Protein AF-A0A7M1QYC4-F1 (afdb_monomer_lite)

Secondary structure (DSSP, 8-state):
---TTSSS--SSTTTTTTTTT-PPTT---------EEEEE-TTSTTSEEEEE---TT--HHHHHHHHTGGG--TT--HHHHHHHHHHHHHHHHHHHHHHHH-EEE---S---EEEPTTGGGT--HHHHHHHHHHHHTT--EEEPP---STT-----EEETTEEEEEE------TTTHHHHHHHHHTTT-SEEEEE-TT-SS-HHHHHHHHHHHHHT-SS--EEEEE-TT--EEEEE--

Foldseek 3Di:
DDDLLAPDDDPDQDVVQDVPNDDDVPDPDDDDDWDWDWDQDPPQLVRIDTDTDDDVVRDNSVSCVPQQSVQDDPPDDPVSSVVSSVVVVVVVVVVLVVLLVFDFLDFDDFADEAEDVQLVVVDDPVVVVLCRLVRRSVWHKYAYHDDPPPPDQDQGIATVNFGEHEDEFQEADLPDGLVVVLVVRLVRHLEYEYEPLRYPHDQVSSSVVNSCSCVVDDSHQWYWYQYVVSTIGIHGDD

InterPro domains:
  IPR033806 CDI toxin, Bp1026b-like [cd13442] (108-235)
  IPR040559 tRNA nuclease CdiA, C-terminal [PF18451] (153-232)
  IPR057369 VG15 protein [PF25310] (2-42)

Radius of gyration: 26.08 Å; chains: 1; bounding box: 57×44×74 Å

Organism: NCBI:txid2733571

pLDDT: mean 81.85, std 14.57, range [34.38, 98.19]

Structure (mmCIF, N/CA/C/O backbone):
data_AF-A0A7M1QYC4-F1
#
_entry.id   AF-A0A7M1QYC4-F1
#
loop_
_atom_site.group_PDB
_atom_site.id
_atom_site.type_symbol
_atom_site.label_atom_id
_atom_site.label_alt_id
_atom_site.label_comp_id
_atom_site.label_asym_id
_atom_site.label_entity_id
_atom_site.label_seq_id
_atom_site.pdbx_PDB_ins_code
_atom_site.Cartn_x
_atom_site.Cartn_y
_atom_site.Cartn_z
_atom_site.occupancy
_atom_site.B_iso_or_equiv
_atom_site.auth_seq_id
_atom_site.auth_comp_id
_atom_site.auth_asym_id
_atom_site.auth_atom_id
_atom_site.pdbx_PDB_model_num
ATOM 1 N N . MET A 1 1 ? -15.062 17.173 31.210 1.00 37.81 1 MET A N 1
ATOM 2 C CA . MET A 1 1 ? -16.141 16.369 30.596 1.00 37.81 1 MET A CA 1
ATOM 3 C C . MET A 1 1 ? -15.633 15.846 29.281 1.00 37.81 1 MET A C 1
ATOM 5 O O . MET A 1 1 ? -15.696 16.637 28.360 1.00 37.81 1 MET A O 1
ATOM 9 N N . ILE A 1 2 ? -15.109 14.609 29.196 1.00 35.47 2 ILE A N 1
ATOM 10 C CA . ILE A 1 2 ? -14.910 13.931 27.899 1.00 35.47 2 ILE A CA 1
ATOM 11 C C . ILE A 1 2 ? -14.970 12.405 28.014 1.00 35.47 2 ILE A C 1
ATOM 13 O O . ILE A 1 2 ? -14.162 11.785 28.697 1.00 35.47 2 ILE A O 1
ATOM 17 N N . LEU A 1 3 ? -15.859 11.822 27.215 1.00 34.38 3 LEU A N 1
ATOM 18 C CA . LEU A 1 3 ? -15.479 10.815 26.227 1.00 34.38 3 LEU A CA 1
ATOM 19 C C . LEU A 1 3 ? -16.147 11.249 24.922 1.00 34.38 3 LEU A C 1
ATOM 21 O O . LEU A 1 3 ? -17.370 11.177 24.792 1.00 34.38 3 LEU A O 1
ATOM 25 N N . ALA A 1 4 ? -15.340 11.756 23.987 1.00 40.19 4 ALA A N 1
ATOM 26 C CA . ALA A 1 4 ? -15.744 12.305 22.692 1.00 40.19 4 ALA A CA 1
ATOM 27 C C . ALA A 1 4 ? -16.172 11.198 21.709 1.00 40.19 4 ALA A C 1
ATOM 29 O O . ALA A 1 4 ? -15.918 11.251 20.512 1.00 40.19 4 ALA A O 1
ATOM 30 N N . SER A 1 5 ? -16.840 10.176 22.232 1.00 41.69 5 SER A N 1
ATOM 31 C CA . SER A 1 5 ? -17.468 9.115 21.461 1.00 41.69 5 SER A CA 1
ATOM 32 C C . SER A 1 5 ? -18.927 8.877 21.875 1.00 41.69 5 SER A C 1
ATOM 34 O O . SER A 1 5 ? -19.645 8.201 21.152 1.00 41.69 5 SER A O 1
ATOM 36 N N . ARG A 1 6 ? -19.407 9.439 23.004 1.00 47.88 6 ARG A N 1
ATOM 37 C CA . ARG A 1 6 ? -20.741 9.142 23.583 1.00 47.88 6 ARG A CA 1
ATOM 38 C C . ARG A 1 6 ? -21.713 10.328 23.672 1.00 47.88 6 ARG A C 1
ATOM 40 O O . ARG A 1 6 ? -22.781 10.189 24.256 1.00 47.88 6 ARG A O 1
ATOM 47 N N . GLY A 1 7 ? -21.357 11.485 23.115 1.00 56.66 7 GLY A N 1
ATOM 48 C CA . GLY A 1 7 ? -22.137 12.723 23.278 1.00 56.66 7 GLY A CA 1
ATOM 49 C C . GLY A 1 7 ? -21.995 13.350 24.677 1.00 56.66 7 GLY A C 1
ATOM 50 O O . GLY A 1 7 ? -21.021 13.051 25.367 1.00 56.66 7 GLY A O 1
ATOM 51 N N . PRO A 1 8 ? -22.895 14.253 25.101 1.00 61.31 8 PRO A N 1
ATOM 52 C CA . PRO A 1 8 ? -22.838 14.891 26.421 1.00 61.31 8 PRO A CA 1
ATOM 53 C C . PRO A 1 8 ? -23.129 13.869 27.537 1.00 61.31 8 PRO A C 1
ATOM 55 O O . PRO A 1 8 ? -24.234 13.343 27.608 1.00 61.31 8 PRO A O 1
ATOM 58 N N . VAL A 1 9 ? -22.144 13.554 28.392 1.00 57.50 9 VAL A N 1
ATOM 59 C CA . VAL A 1 9 ? -22.235 12.437 29.374 1.00 57.50 9 VAL A CA 1
ATOM 60 C C . VAL A 1 9 ? -22.370 12.896 30.837 1.00 57.50 9 VAL A C 1
ATOM 62 O O . VAL A 1 9 ? -22.864 12.140 31.664 1.00 57.50 9 VAL A O 1
ATOM 65 N N . TYR A 1 10 ? -21.948 14.118 31.184 1.00 56.22 10 TYR A N 1
ATOM 66 C CA . TYR A 1 10 ? -21.859 14.577 32.580 1.00 56.22 10 TYR A CA 1
ATOM 67 C C . TYR A 1 10 ? -22.570 15.915 32.787 1.00 56.22 10 TYR A C 1
ATOM 69 O O . TYR A 1 10 ? -22.444 16.810 31.954 1.00 56.22 10 TYR A O 1
ATOM 77 N N . GLY A 1 11 ? -23.268 16.061 33.917 1.00 52.22 11 GLY A N 1
ATOM 78 C CA . GLY A 1 11 ? -23.961 17.299 34.293 1.00 52.22 11 GLY A CA 1
ATOM 79 C C . GLY A 1 11 ? -23.069 18.338 34.979 1.00 52.22 11 GLY A C 1
ATOM 80 O O . GLY A 1 11 ? -23.402 19.520 34.982 1.00 52.22 11 GLY A O 1
ATOM 81 N N . THR A 1 12 ? -21.924 17.927 35.542 1.00 56.44 12 THR A N 1
ATOM 82 C CA . THR A 1 12 ? -21.000 18.825 36.254 1.00 56.44 12 THR A CA 1
ATOM 83 C C . THR A 1 12 ? -19.529 18.574 35.905 1.00 56.44 12 THR A C 1
ATOM 85 O O . THR A 1 12 ? -19.143 17.529 35.372 1.00 56.44 12 THR A O 1
ATOM 88 N N . LYS A 1 13 ? -18.668 19.552 36.227 1.00 51.41 13 LYS A N 1
ATOM 89 C CA . LYS A 1 13 ? -17.208 19.426 36.088 1.00 51.41 13 LYS A CA 1
ATOM 90 C C . LYS A 1 13 ? -16.634 18.348 37.018 1.00 51.41 13 LYS A C 1
ATOM 92 O O . LYS A 1 13 ? -15.677 17.694 36.614 1.00 51.41 13 LYS A O 1
ATOM 97 N N . GLN A 1 14 ? -17.204 18.160 38.213 1.00 54.16 14 GLN A N 1
ATOM 98 C CA . GLN A 1 14 ? -16.788 17.115 39.154 1.00 54.16 14 GLN A CA 1
ATOM 99 C C . GLN A 1 14 ? -17.113 15.704 38.635 1.00 54.16 14 GLN A C 1
ATOM 101 O O . GLN A 1 14 ? -16.235 14.841 38.642 1.00 54.16 14 GLN A O 1
ATOM 106 N N . ASP A 1 15 ? -18.324 15.480 38.113 1.00 52.72 15 ASP A N 1
ATOM 107 C CA . ASP A 1 15 ? -18.742 14.156 37.606 1.00 52.72 15 ASP A CA 1
ATOM 108 C C . ASP A 1 15 ? -17.886 13.702 36.421 1.00 52.72 15 ASP A C 1
ATOM 110 O O . ASP A 1 15 ? -17.609 12.522 36.226 1.00 52.72 15 ASP A O 1
ATOM 114 N N . ALA A 1 16 ? -17.405 14.674 35.654 1.00 52.34 16 ALA A N 1
ATOM 115 C CA . ALA A 1 16 ? -16.580 14.468 34.485 1.00 52.34 16 ALA A CA 1
ATOM 116 C C . ALA A 1 16 ? -15.132 14.005 34.740 1.00 52.34 16 ALA A C 1
ATOM 118 O O . ALA A 1 16 ? -14.438 13.722 33.760 1.00 52.34 16 ALA A O 1
ATOM 119 N N . GLY A 1 17 ? -14.658 13.995 35.991 1.00 49.16 17 GLY A N 1
ATOM 120 C CA . GLY A 1 17 ? -13.262 13.694 36.340 1.00 49.16 17 GLY A CA 1
ATOM 121 C C . GLY A 1 17 ? -13.073 12.695 37.487 1.00 49.16 17 GLY A C 1
ATOM 122 O O . GLY A 1 17 ? -11.929 12.408 37.848 1.00 49.16 17 GLY A O 1
ATOM 123 N N . GLY A 1 18 ? -14.165 12.181 38.068 1.00 51.56 18 GLY A N 1
ATOM 124 C CA . GLY A 1 18 ? -14.136 11.310 39.247 1.00 51.56 18 GLY A CA 1
ATOM 125 C C . GLY A 1 18 ? -13.451 11.943 40.476 1.00 51.56 18 GLY A C 1
ATOM 126 O O . GLY A 1 18 ? -13.103 13.130 40.472 1.00 51.56 18 GLY A O 1
ATOM 127 N N . PRO A 1 19 ? -13.217 11.165 41.552 1.00 41.56 19 PRO A N 1
ATOM 128 C CA . PRO A 1 19 ? -12.484 11.634 42.726 1.00 41.56 19 PRO A CA 1
ATOM 129 C C . PRO A 1 19 ? -11.046 12.037 42.352 1.00 41.56 19 PRO A C 1
ATOM 131 O O . PRO A 1 19 ? -10.186 11.193 42.073 1.00 41.56 19 PRO A O 1
ATOM 134 N N . GLY A 1 20 ? -10.786 13.347 42.350 1.00 52.44 20 GLY A N 1
ATOM 135 C CA . GLY A 1 20 ? -9.470 13.929 42.078 1.00 52.44 20 GLY A CA 1
ATOM 136 C C . GLY A 1 20 ? -9.254 14.493 40.669 1.00 52.44 20 GLY A C 1
ATOM 137 O O . GLY A 1 20 ? -8.107 14.778 40.342 1.00 52.44 20 GLY A O 1
ATOM 138 N N . ASN A 1 21 ? -10.300 14.677 39.844 1.00 52.44 21 ASN A N 1
ATOM 139 C CA . ASN A 1 21 ? -10.185 15.266 38.492 1.00 52.44 21 ASN A CA 1
ATOM 140 C C . ASN A 1 21 ? -9.125 14.573 37.610 1.00 52.44 21 ASN A C 1
ATOM 142 O O . ASN A 1 21 ? -8.406 15.222 36.846 1.00 52.44 21 ASN A O 1
ATOM 146 N N . ARG A 1 22 ? -8.999 13.249 37.727 1.00 48.19 22 ARG A N 1
ATOM 147 C CA . ARG A 1 22 ? -7.988 12.481 36.997 1.00 48.19 22 ARG A CA 1
ATOM 148 C C . ARG A 1 22 ? -8.477 12.219 35.580 1.00 48.19 22 ARG A C 1
ATOM 150 O O . ARG A 1 22 ? -9.027 11.167 35.278 1.00 48.19 22 ARG A O 1
ATOM 157 N N . TYR A 1 23 ? -8.274 13.197 34.706 1.00 56.91 23 TYR A N 1
ATOM 158 C CA . TYR A 1 23 ? -8.212 12.927 33.274 1.00 56.91 23 TYR A CA 1
ATOM 159 C C . TYR A 1 23 ? -7.066 11.940 33.024 1.00 56.91 23 TYR A C 1
ATOM 161 O O . TYR A 1 23 ? -6.058 11.983 33.732 1.00 56.91 23 TYR A O 1
ATOM 169 N N . HIS A 1 24 ? -7.238 11.024 32.067 1.00 52.38 24 HIS A N 1
ATOM 170 C CA . HIS A 1 24 ? -6.190 10.078 31.681 1.00 52.38 24 HIS A CA 1
ATOM 171 C C . HIS A 1 24 ? -4.882 10.848 31.466 1.00 52.38 24 HIS A C 1
ATOM 173 O O . HIS A 1 24 ? -4.887 11.873 30.776 1.00 52.38 24 HIS A O 1
ATOM 179 N N . THR A 1 25 ? -3.794 10.385 32.082 1.00 40.16 25 THR A N 1
ATOM 180 C CA . THR A 1 25 ? -2.463 10.952 31.863 1.00 40.16 25 THR A CA 1
ATOM 181 C C . THR A 1 25 ? -2.197 10.947 30.356 1.00 40.16 25 THR A C 1
ATOM 183 O O . THR A 1 25 ? -2.397 9.919 29.712 1.00 40.16 25 THR A O 1
ATOM 186 N N . ASP A 1 26 ? -1.837 12.106 29.801 1.00 44.31 26 ASP A N 1
ATOM 187 C CA . ASP A 1 26 ? -1.573 12.330 28.371 1.00 44.31 26 ASP A CA 1
ATOM 188 C C . ASP A 1 26 ? -2.791 12.302 27.412 1.00 44.31 26 ASP A C 1
ATOM 190 O O . ASP A 1 26 ? -2.628 12.017 26.226 1.00 44.31 26 ASP A O 1
ATOM 194 N N . CYS A 1 27 ? -4.011 12.643 27.866 1.00 53.31 27 CYS A N 1
ATOM 195 C CA . CYS A 1 27 ? -5.129 12.927 26.941 1.00 53.31 27 CYS A CA 1
ATOM 196 C C . CYS A 1 27 ? -5.149 14.395 26.463 1.00 53.31 27 CYS A C 1
ATOM 198 O O . CYS A 1 27 ? -5.176 15.311 27.283 1.00 53.31 27 CYS A O 1
ATOM 200 N N . ASP A 1 28 ? -5.279 14.622 25.152 1.00 53.00 28 ASP A N 1
ATOM 201 C CA . ASP A 1 28 ? -5.516 15.921 24.478 1.00 53.00 28 ASP A CA 1
ATOM 202 C C . ASP A 1 28 ? -6.995 16.369 24.484 1.00 53.00 28 ASP A C 1
ATOM 204 O O . ASP A 1 28 ? -7.422 17.305 23.809 1.00 53.00 28 ASP A O 1
ATOM 208 N N . CYS A 1 29 ? -7.781 15.685 25.297 1.00 60.97 29 CYS A N 1
ATOM 209 C CA . CYS A 1 29 ? -9.159 15.937 25.639 1.00 60.97 29 CYS A CA 1
ATOM 210 C C . CYS A 1 29 ? -9.514 17.445 25.864 1.00 60.97 29 CYS A C 1
ATOM 212 O O . CYS A 1 29 ? -9.209 17.999 26.920 1.00 60.97 29 CYS A O 1
ATOM 214 N N . LEU A 1 30 ? -10.306 18.074 24.970 1.00 56.50 30 LEU A N 1
ATOM 215 C CA . LEU A 1 30 ? -10.965 19.391 25.175 1.00 56.50 30 LEU A CA 1
ATOM 216 C C . LEU A 1 30 ? -12.359 19.339 25.845 1.00 56.50 30 LEU A C 1
ATOM 218 O O . LEU A 1 30 ? -13.324 18.821 25.286 1.00 56.50 30 LEU A O 1
ATOM 222 N N . VAL A 1 31 ? -12.509 19.925 27.037 1.00 61.25 31 VAL A N 1
ATOM 223 C CA . VAL A 1 31 ? -13.822 20.038 27.700 1.00 61.25 31 VAL A CA 1
ATOM 224 C C . VAL A 1 31 ? -14.675 21.096 26.997 1.00 61.25 31 VAL A C 1
ATOM 226 O O . VAL A 1 31 ? -14.449 22.287 27.189 1.00 61.25 31 VAL A O 1
ATOM 229 N N . VAL A 1 32 ? -15.674 20.666 26.224 1.00 66.62 32 VAL A N 1
ATOM 230 C CA . VAL A 1 32 ? -16.595 21.567 25.511 1.00 66.62 32 VAL A CA 1
ATOM 231 C C . VAL A 1 32 ? -17.939 21.627 26.239 1.00 66.62 32 VAL A C 1
ATOM 233 O O . VAL A 1 32 ? -18.680 20.652 26.160 1.00 66.62 32 VAL A O 1
ATOM 236 N N . PRO A 1 33 ? -18.278 22.704 26.973 1.00 66.00 33 PRO A N 1
ATOM 237 C CA . PRO A 1 33 ? -19.590 22.822 27.605 1.00 66.00 33 PRO A CA 1
ATOM 238 C C . PRO A 1 33 ? -20.685 22.938 26.537 1.00 66.00 33 PRO A C 1
ATOM 240 O O . PRO A 1 33 ? -20.534 23.697 25.585 1.00 66.00 33 PRO A O 1
ATOM 243 N N . LEU A 1 34 ? -21.782 22.199 26.714 1.00 73.25 34 LEU A N 1
ATOM 244 C CA . LEU A 1 34 ? -22.946 22.223 25.827 1.00 73.25 34 LEU A CA 1
ATOM 245 C C . LEU A 1 34 ? -24.217 22.408 26.651 1.00 73.25 34 LEU A C 1
ATOM 247 O O . LEU A 1 34 ? -24.371 21.780 27.703 1.00 73.25 34 LEU A O 1
ATOM 251 N N . ARG A 1 35 ? -25.137 23.245 26.171 1.00 78.94 35 ARG A N 1
ATOM 252 C CA . ARG A 1 35 ? -26.476 23.407 26.750 1.00 78.94 35 ARG A CA 1
ATOM 253 C C . ARG A 1 35 ? -27.475 22.515 26.031 1.00 78.94 35 ARG A C 1
ATOM 255 O O . ARG A 1 35 ? -27.672 22.642 24.829 1.00 78.94 35 ARG A O 1
ATOM 262 N N . GLY A 1 36 ? -28.151 21.654 26.777 1.00 81.25 36 GLY A N 1
ATOM 263 C CA . GLY A 1 36 ? -29.191 20.788 26.237 1.00 81.25 36 GLY A CA 1
ATOM 264 C C . GLY A 1 36 ? -29.602 19.700 27.209 1.00 81.25 36 GLY A C 1
ATOM 265 O O . GLY A 1 36 ? -29.217 19.718 28.380 1.00 81.25 36 GLY A O 1
ATOM 266 N N . ARG A 1 37 ? -30.393 18.752 26.712 1.00 82.12 37 ARG A N 1
ATOM 267 C CA . ARG A 1 37 ? -30.830 17.576 27.464 1.00 82.12 37 ARG A CA 1
ATOM 268 C C . ARG A 1 37 ? -31.005 16.368 26.555 1.00 82.12 37 ARG A C 1
ATOM 270 O O . ARG A 1 37 ? -31.310 16.506 25.373 1.00 82.12 37 ARG A O 1
ATOM 277 N N . TRP A 1 38 ? -30.848 15.187 27.139 1.00 80.94 38 TRP A N 1
ATOM 278 C CA . TRP A 1 38 ? -31.258 13.936 26.515 1.00 80.94 38 TRP A CA 1
ATOM 279 C C . TRP A 1 38 ? -32.734 13.681 26.801 1.00 80.94 38 TRP A C 1
ATOM 281 O O . TRP A 1 38 ? -33.167 13.782 27.949 1.00 80.94 38 TRP A O 1
ATOM 291 N N . GLU A 1 39 ? -33.490 13.333 25.767 1.00 84.62 39 GLU A N 1
ATOM 292 C CA . GLU A 1 39 ? -34.881 12.901 25.877 1.00 84.62 39 GLU A CA 1
ATOM 293 C C . GLU A 1 39 ? -35.034 11.483 25.340 1.00 84.62 39 GLU A C 1
ATOM 295 O O . GLU A 1 39 ? -34.352 11.092 24.394 1.00 84.62 39 GLU A O 1
ATOM 300 N N . SER A 1 40 ? -35.937 10.702 25.933 1.00 84.44 40 SER A N 1
ATOM 301 C CA . SER A 1 40 ? -36.249 9.367 25.430 1.00 84.44 40 SER A CA 1
ATOM 302 C C . SER A 1 40 ? -36.913 9.463 24.060 1.00 84.44 40 SER A C 1
ATOM 304 O O . SER A 1 40 ? -37.978 10.067 23.933 1.00 84.44 40 SER A O 1
ATOM 306 N N . ASP A 1 41 ? -36.337 8.805 23.063 1.00 84.50 41 ASP A N 1
ATOM 307 C CA . ASP A 1 41 ? -36.879 8.740 21.710 1.00 84.50 41 ASP A CA 1
ATOM 308 C C . ASP A 1 41 ? -36.703 7.317 21.179 1.00 84.50 41 ASP A C 1
ATOM 310 O O . ASP A 1 41 ? -35.599 6.881 20.859 1.00 84.50 41 ASP A O 1
ATOM 314 N N . ARG A 1 42 ? -37.812 6.579 21.069 1.00 84.69 42 ARG A N 1
ATOM 315 C CA . ARG A 1 42 ? -37.810 5.192 20.571 1.00 84.69 42 ARG A CA 1
ATOM 316 C C . ARG A 1 42 ? -37.433 5.086 19.094 1.00 84.69 42 ARG A C 1
ATOM 318 O O . ARG A 1 42 ? -37.126 3.991 18.634 1.00 84.69 42 ARG A O 1
ATOM 325 N N . THR A 1 43 ? -37.491 6.191 18.356 1.00 84.12 43 THR A N 1
ATOM 326 C CA . THR A 1 43 ? -37.065 6.248 16.956 1.00 84.12 43 THR A CA 1
ATOM 327 C C . THR A 1 43 ? -35.564 6.517 16.826 1.00 84.12 43 THR A C 1
ATOM 329 O O . THR A 1 43 ? -34.978 6.211 15.787 1.00 84.12 43 THR A O 1
ATOM 332 N N . ALA A 1 44 ? -34.918 7.031 17.882 1.00 80.75 44 ALA A N 1
ATOM 333 C CA . ALA A 1 44 ? -33.481 7.259 17.903 1.00 80.75 44 ALA A CA 1
ATOM 334 C C . ALA A 1 44 ? -32.716 5.924 18.028 1.00 80.75 44 ALA A C 1
ATOM 336 O O . ALA A 1 44 ? -33.103 5.059 18.819 1.00 80.75 44 ALA A O 1
ATOM 337 N N . PRO A 1 45 ? -31.586 5.739 17.315 1.00 73.50 45 PRO A N 1
ATOM 338 C CA . PRO A 1 45 ? -30.807 4.499 17.361 1.00 73.50 45 PRO A CA 1
ATOM 339 C C . PRO A 1 45 ? -30.336 4.066 18.756 1.00 73.50 45 PRO A C 1
ATOM 341 O O . PRO A 1 45 ? -30.121 2.876 18.967 1.00 73.50 45 PRO A O 1
ATOM 344 N N . SER A 1 46 ? -30.146 5.016 19.672 1.00 72.25 46 SER A N 1
ATOM 345 C CA . SER A 1 46 ? -29.744 4.803 21.069 1.00 72.25 46 SER A CA 1
ATOM 346 C C . SER A 1 46 ? -30.930 4.732 22.042 1.00 72.25 46 SER A C 1
ATOM 348 O O . SER A 1 46 ? -30.721 4.516 23.234 1.00 72.25 46 SER A O 1
ATOM 350 N N . GLY A 1 47 ? -32.162 4.966 21.573 1.00 78.69 47 GLY A N 1
ATOM 351 C CA . GLY A 1 47 ? -33.338 5.177 22.423 1.00 78.69 47 GLY A CA 1
ATOM 352 C C . GLY A 1 47 ? -33.392 6.554 23.103 1.00 78.69 47 GLY A C 1
ATOM 353 O O . GLY A 1 47 ? -34.318 6.816 23.873 1.00 78.69 47 GLY A O 1
ATOM 354 N N . MET A 1 48 ? -32.411 7.425 22.844 1.00 81.62 48 MET A N 1
ATOM 355 C CA . MET A 1 48 ? -32.292 8.768 23.415 1.00 81.62 48 MET A CA 1
ATOM 356 C C . MET A 1 48 ? -31.882 9.767 22.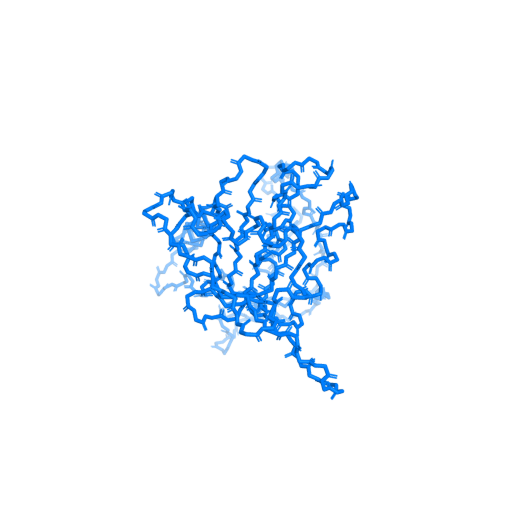330 1.00 81.62 48 MET A C 1
ATOM 358 O O . MET A 1 48 ? -30.939 9.513 21.582 1.00 81.62 48 MET A O 1
ATOM 362 N N . ARG A 1 49 ? -32.523 10.933 22.284 1.00 84.62 49 ARG A N 1
ATOM 363 C CA . ARG A 1 49 ? -32.173 12.034 21.378 1.00 84.62 49 ARG A CA 1
ATOM 364 C C . ARG A 1 49 ? -31.625 13.216 22.167 1.00 84.62 49 ARG A C 1
ATOM 366 O O . ARG A 1 49 ? -32.160 13.575 23.216 1.00 84.62 49 ARG A O 1
ATOM 373 N N . TRP A 1 50 ? -30.544 13.816 21.676 1.00 83.56 50 TRP A N 1
ATOM 374 C CA . TRP A 1 50 ? -30.013 15.054 22.243 1.00 83.56 50 TRP A CA 1
ATOM 375 C C . TRP A 1 50 ? -30.784 16.251 21.687 1.00 83.56 50 TRP A C 1
ATOM 377 O O . TRP A 1 50 ? -30.875 16.429 20.474 1.00 83.56 50 TRP A O 1
ATOM 387 N N . HIS A 1 51 ? -31.296 17.089 22.583 1.00 85.44 51 HIS A N 1
ATOM 388 C CA . HIS A 1 51 ? -31.935 18.359 22.264 1.00 85.44 51 HIS A CA 1
ATOM 389 C C . HIS A 1 51 ? -31.121 19.494 22.880 1.00 85.44 51 HIS A C 1
ATOM 391 O O . HIS A 1 51 ? -31.197 19.744 24.087 1.00 85.44 51 HIS A O 1
ATOM 397 N N . GLY A 1 52 ? -30.332 20.185 22.059 1.00 84.94 52 GLY A N 1
ATOM 398 C CA . GLY A 1 52 ? -29.497 21.286 22.521 1.00 84.94 52 GLY A CA 1
ATOM 399 C C . GLY A 1 52 ? -28.429 21.707 21.527 1.00 84.94 52 GLY A C 1
ATOM 400 O O . GLY A 1 52 ? -28.499 21.401 20.340 1.00 84.94 52 GLY A O 1
ATOM 401 N N . GLU A 1 53 ? -27.432 22.411 22.047 1.00 84.44 53 GLU A N 1
ATOM 402 C CA . GLU A 1 53 ? -26.243 22.832 21.320 1.00 84.44 53 GLU A CA 1
ATOM 403 C C . GLU A 1 53 ? -25.481 21.619 20.780 1.00 84.44 53 GLU A C 1
ATOM 405 O O . GLU A 1 53 ? -25.318 20.604 21.463 1.00 84.44 53 GLU A O 1
ATOM 410 N N . THR A 1 54 ? -24.990 21.744 19.552 1.00 76.19 54 THR A N 1
ATOM 411 C CA . THR A 1 54 ? -24.123 20.765 18.893 1.00 76.19 54 THR A CA 1
ATOM 412 C C . THR A 1 54 ? -22.744 21.372 18.688 1.00 76.19 54 THR A C 1
ATOM 414 O O . THR A 1 54 ? -22.622 22.569 18.430 1.00 76.19 54 THR A O 1
ATOM 417 N N . VAL A 1 55 ? -21.699 20.548 18.753 1.00 74.19 55 VAL A N 1
ATOM 418 C CA . VAL A 1 55 ? -20.355 20.970 18.335 1.00 74.19 55 VAL A CA 1
ATOM 419 C C . VAL A 1 55 ? -20.253 20.781 16.828 1.00 74.19 55 VAL A C 1
ATOM 421 O O . VAL A 1 55 ? -20.642 19.734 16.312 1.00 74.19 55 VAL A O 1
ATOM 424 N N . ASP A 1 56 ? -19.741 21.788 16.123 1.00 72.69 56 ASP A N 1
ATOM 425 C CA . ASP A 1 56 ? -19.515 21.680 14.684 1.00 72.69 56 ASP A CA 1
ATOM 426 C C . ASP A 1 56 ? -18.621 20.468 14.362 1.00 72.69 56 ASP A C 1
ATOM 428 O O . ASP A 1 56 ? -17.629 20.201 15.044 1.00 72.69 56 ASP A O 1
ATOM 432 N N . GLY A 1 57 ? -19.022 19.689 13.358 1.00 69.44 57 GLY A N 1
ATOM 433 C CA . GLY A 1 57 ? -18.384 18.417 13.010 1.00 69.44 57 GLY A CA 1
ATOM 434 C C . GLY A 1 57 ? -18.664 17.239 13.956 1.00 69.44 57 GLY A C 1
ATOM 435 O O . GLY A 1 57 ? -18.069 16.177 13.768 1.00 69.44 57 GLY A O 1
ATOM 436 N N . TYR A 1 58 ? -19.556 17.376 14.945 1.00 69.75 58 TYR A N 1
ATOM 437 C CA . TYR A 1 58 ? -19.821 16.333 15.939 1.00 69.75 58 TYR A CA 1
ATOM 438 C C . TYR A 1 58 ? -21.316 15.985 16.039 1.00 69.75 58 TYR A C 1
ATOM 440 O O . TYR A 1 58 ? -22.085 16.605 16.774 1.00 69.75 58 TYR A O 1
ATOM 448 N N . ASP A 1 59 ? -21.717 14.9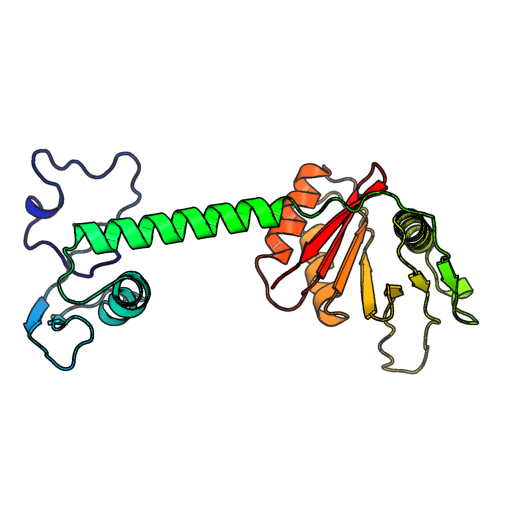38 15.317 1.00 77.06 59 ASP A N 1
ATOM 449 C CA . ASP A 1 59 ? -23.066 14.365 15.361 1.00 77.06 59 ASP A CA 1
ATOM 450 C C . ASP A 1 59 ? -23.115 13.194 16.360 1.00 77.06 59 ASP A C 1
ATOM 452 O O . ASP A 1 59 ? -22.496 12.142 16.167 1.00 77.06 59 ASP A O 1
ATOM 456 N N . HIS A 1 60 ? -23.850 13.395 17.455 1.00 72.94 60 HIS A N 1
ATOM 457 C CA . HIS A 1 60 ? -23.957 12.445 18.561 1.00 72.94 60 HIS A CA 1
ATOM 458 C C . HIS A 1 60 ? -24.618 11.118 18.165 1.00 72.94 60 HIS A C 1
ATOM 460 O O . HIS A 1 60 ? -24.188 10.059 18.631 1.00 72.94 60 HIS A O 1
ATOM 466 N N . GLU A 1 61 ? -25.648 11.156 17.316 1.00 75.25 61 GLU A N 1
ATOM 467 C CA . GLU A 1 61 ? -26.358 9.949 16.883 1.00 75.25 61 GLU A CA 1
ATOM 468 C C . GLU A 1 61 ? -25.503 9.162 15.898 1.00 75.25 61 GLU A C 1
ATOM 470 O O . GLU A 1 61 ? -25.371 7.941 16.028 1.00 75.25 61 GLU A O 1
ATOM 475 N N . LYS A 1 62 ? -24.851 9.865 14.969 1.00 77.69 62 LYS A N 1
ATOM 476 C CA . LYS A 1 62 ? -23.913 9.253 14.030 1.00 77.69 62 LYS A CA 1
ATOM 477 C C . LYS A 1 62 ? -22.775 8.531 14.748 1.00 77.69 62 LYS A C 1
ATOM 479 O O . LYS A 1 62 ? -22.488 7.384 14.419 1.00 77.69 62 LYS A O 1
ATOM 484 N N . LEU A 1 63 ? -22.165 9.154 15.757 1.00 71.31 63 LEU A N 1
ATOM 485 C CA . LEU A 1 63 ? -21.103 8.520 16.543 1.00 71.31 63 LEU A CA 1
ATOM 486 C C . LEU A 1 63 ? -21.588 7.261 17.255 1.00 71.31 63 LEU A C 1
ATOM 488 O O . LEU A 1 63 ? -20.905 6.242 17.220 1.00 71.31 63 LEU A O 1
ATOM 492 N N . TYR A 1 64 ? -22.776 7.290 17.861 1.00 74.88 64 TYR A N 1
ATOM 493 C CA . TYR A 1 64 ? -23.342 6.091 18.475 1.00 74.88 64 TYR A CA 1
ATOM 494 C C . TYR A 1 64 ? -23.537 4.966 17.447 1.00 74.88 64 TYR A C 1
ATOM 496 O O . TYR A 1 64 ? -23.157 3.818 17.701 1.00 74.88 64 TYR A O 1
ATOM 504 N N . VAL A 1 65 ? -24.102 5.293 16.281 1.00 79.19 65 VAL A N 1
ATOM 505 C CA . VAL A 1 65 ? -24.361 4.334 15.198 1.00 79.19 65 VAL A CA 1
ATOM 506 C C . VAL A 1 65 ? -23.073 3.748 14.627 1.00 79.19 65 VAL A C 1
ATOM 508 O O . VAL A 1 65 ? -23.035 2.548 14.369 1.00 79.19 65 VAL A O 1
ATOM 511 N N . ASP A 1 66 ? -22.031 4.554 14.456 1.00 77.12 66 ASP A N 1
ATOM 512 C CA . ASP A 1 66 ? -20.783 4.115 13.832 1.00 77.12 66 ASP A CA 1
ATOM 513 C C . ASP A 1 66 ? -19.859 3.393 14.832 1.00 77.12 66 ASP A C 1
ATOM 515 O O . ASP A 1 66 ? -19.237 2.385 14.494 1.00 77.12 66 ASP A O 1
ATOM 519 N N . GLU A 1 67 ? -19.779 3.870 16.080 1.00 75.75 67 GLU A N 1
ATOM 520 C CA . GLU A 1 67 ? -18.780 3.413 17.058 1.00 75.75 67 GLU A CA 1
ATOM 521 C C . GLU A 1 67 ? -19.302 2.384 18.063 1.00 75.75 67 GLU A C 1
ATOM 523 O O . GLU A 1 67 ? -18.511 1.592 18.577 1.00 75.75 67 GLU A O 1
ATOM 528 N N . TYR A 1 68 ? -20.599 2.387 18.388 1.00 77.00 68 TYR A N 1
ATOM 529 C CA . TYR A 1 68 ? -21.147 1.577 19.487 1.00 77.00 68 TYR A CA 1
ATOM 530 C C . TYR A 1 68 ? -22.176 0.554 19.022 1.00 77.00 68 TYR A C 1
ATOM 532 O O . TYR A 1 68 ? -22.062 -0.623 19.371 1.00 77.00 68 TYR A O 1
ATOM 540 N N . LYS A 1 69 ? -23.145 0.974 18.203 1.00 82.94 69 LYS A N 1
ATOM 541 C CA . LYS A 1 69 ? -24.226 0.116 17.701 1.00 82.94 69 LYS A CA 1
ATOM 542 C C . LYS A 1 69 ? -23.740 -1.186 17.038 1.00 82.94 69 LYS A C 1
ATOM 544 O O . LYS A 1 69 ? -24.353 -2.214 17.314 1.00 82.94 69 LYS A O 1
ATOM 549 N N . PRO A 1 70 ? -22.633 -1.229 16.262 1.00 89.19 70 PRO A N 1
ATOM 550 C CA . PRO A 1 70 ? -22.163 -2.471 15.639 1.00 89.19 70 PRO A CA 1
ATOM 551 C C . PRO A 1 70 ? -21.685 -3.519 16.652 1.00 89.19 70 PRO A C 1
ATOM 553 O O . PRO A 1 70 ? -21.586 -4.703 16.330 1.00 89.19 70 PRO A O 1
ATOM 556 N N . TYR A 1 71 ? -21.364 -3.090 17.874 1.00 86.75 71 TYR A N 1
ATOM 557 C CA . TYR A 1 71 ? -20.874 -3.952 18.944 1.00 86.75 71 TYR A CA 1
ATOM 558 C C . TYR A 1 71 ? -21.945 -4.274 19.984 1.00 86.75 71 TYR A C 1
ATOM 560 O O . TYR A 1 71 ? -21.672 -5.104 20.850 1.00 86.75 71 TYR A O 1
ATOM 568 N N . TRP A 1 72 ? -23.117 -3.637 19.919 1.00 85.81 72 TRP A N 1
ATOM 569 C CA . TRP A 1 72 ? -24.221 -3.809 20.860 1.00 85.81 72 TRP A CA 1
ATOM 570 C C . TRP A 1 72 ? -25.014 -5.093 20.585 1.00 85.81 72 TRP A C 1
ATOM 572 O O . TRP A 1 72 ? -25.197 -5.487 19.433 1.00 85.81 72 TRP A O 1
ATOM 582 N N . ARG A 1 73 ? -25.494 -5.747 21.645 1.00 87.62 73 ARG A N 1
ATOM 583 C CA . ARG A 1 73 ? -26.418 -6.889 21.599 1.00 87.62 73 ARG A CA 1
ATOM 584 C C . ARG A 1 73 ? -27.471 -6.737 22.692 1.00 87.62 73 ARG A C 1
ATOM 586 O O . ARG A 1 73 ? -27.218 -6.101 23.715 1.00 87.62 73 ARG A O 1
ATOM 593 N N . ASP A 1 74 ? -28.637 -7.335 22.484 1.00 86.94 74 ASP A N 1
ATOM 594 C CA . ASP A 1 74 ? -29.726 -7.277 23.459 1.00 86.94 74 ASP A CA 1
ATOM 595 C C . ASP A 1 74 ? -29.292 -7.861 24.811 1.00 86.94 74 ASP A C 1
ATOM 597 O O . ASP A 1 74 ? -28.710 -8.944 24.881 1.00 86.94 74 ASP A O 1
ATOM 601 N N . GLY A 1 75 ? -29.559 -7.114 25.886 1.00 85.19 75 GLY A N 1
ATOM 602 C CA . GLY A 1 75 ? -29.189 -7.486 27.256 1.00 85.19 75 GLY A CA 1
ATOM 603 C C . GLY A 1 75 ? -27.739 -7.186 27.655 1.00 85.19 75 GLY A C 1
ATOM 604 O O . GLY A 1 75 ? -27.327 -7.560 28.752 1.00 85.19 75 GLY A O 1
ATOM 605 N N . ASP A 1 76 ? -26.954 -6.520 26.806 1.00 81.19 76 ASP A N 1
ATOM 606 C CA . ASP A 1 76 ? -25.567 -6.192 27.132 1.00 81.19 76 ASP A CA 1
ATOM 607 C C . ASP A 1 76 ? -25.404 -5.132 28.223 1.00 81.19 76 ASP A C 1
ATOM 609 O O . ASP A 1 76 ? -26.101 -4.118 28.258 1.00 81.19 76 ASP A O 1
ATOM 613 N N . SER A 1 77 ? -24.362 -5.308 29.043 1.00 80.31 77 SER A N 1
ATOM 614 C CA . SER A 1 77 ? -23.798 -4.214 29.834 1.00 80.31 77 SER A CA 1
ATOM 615 C C . SER A 1 77 ? -22.901 -3.322 28.968 1.00 80.31 77 SER A C 1
ATOM 617 O O . SER A 1 77 ? -22.286 -3.773 27.993 1.00 80.31 77 SER A O 1
ATOM 619 N N . ILE A 1 78 ? -22.751 -2.056 29.363 1.00 69.31 78 ILE A N 1
ATOM 620 C CA . ILE A 1 78 ? -21.874 -1.100 28.672 1.00 69.31 78 ILE A CA 1
ATOM 621 C C . ILE A 1 78 ? -20.427 -1.624 28.626 1.00 69.31 78 ILE A C 1
ATOM 623 O O . ILE A 1 78 ? -19.759 -1.502 27.597 1.00 69.31 78 ILE A O 1
ATOM 627 N N . GLU A 1 79 ? -19.939 -2.265 29.691 1.00 72.44 79 GLU A N 1
ATOM 628 C CA . GLU A 1 79 ? -18.589 -2.842 29.743 1.00 72.44 79 GLU A CA 1
ATOM 629 C C . GLU A 1 79 ? -18.403 -3.958 28.712 1.00 72.44 79 GLU A C 1
ATOM 631 O O . GLU A 1 79 ? -17.325 -4.089 28.129 1.00 72.44 79 GLU A O 1
ATOM 636 N N . ALA A 1 80 ? -19.436 -4.768 28.462 1.00 76.69 80 ALA A N 1
ATOM 637 C CA . ALA A 1 80 ? -19.372 -5.826 27.459 1.00 76.69 80 ALA A CA 1
ATOM 638 C C . ALA A 1 80 ? -19.204 -5.253 26.044 1.00 76.69 80 ALA A C 1
ATOM 640 O O . ALA A 1 80 ? -18.386 -5.761 25.269 1.00 76.69 80 ALA A O 1
ATOM 641 N N . VAL A 1 81 ? -19.909 -4.162 25.741 1.00 78.94 81 VAL A N 1
ATOM 642 C CA . VAL A 1 81 ? -19.812 -3.447 24.461 1.00 78.94 81 VAL A CA 1
ATOM 643 C C . VAL A 1 81 ? -18.429 -2.820 24.287 1.00 78.94 81 VAL A C 1
ATOM 645 O O . VAL A 1 81 ? -17.801 -3.031 23.248 1.00 78.94 81 VAL A O 1
ATOM 648 N N . ILE A 1 82 ? -17.907 -2.134 25.317 1.00 77.44 82 ILE A N 1
ATOM 649 C CA . ILE A 1 82 ? -16.546 -1.561 25.303 1.00 77.44 82 ILE A CA 1
ATOM 650 C C . ILE A 1 82 ? -15.511 -2.651 25.022 1.00 77.44 82 ILE A C 1
ATOM 652 O O . ILE A 1 82 ? -14.734 -2.531 24.079 1.00 77.44 82 ILE A O 1
ATOM 656 N N . ARG A 1 83 ? -15.542 -3.762 25.773 1.00 81.44 83 ARG A N 1
ATOM 657 C CA . ARG A 1 83 ? -14.580 -4.863 25.595 1.00 81.44 83 ARG A CA 1
ATOM 658 C C . ARG A 1 83 ? -14.587 -5.421 24.173 1.00 81.44 83 ARG A C 1
ATOM 660 O O . ARG A 1 83 ? -13.528 -5.766 23.646 1.00 81.44 83 ARG A O 1
ATOM 667 N N . ARG A 1 84 ? -15.759 -5.540 23.536 1.00 89.69 84 ARG A N 1
ATOM 668 C CA . ARG A 1 84 ? -15.850 -6.007 22.142 1.00 89.69 84 ARG A CA 1
ATOM 669 C C . ARG A 1 84 ? -15.271 -5.002 21.164 1.00 89.69 84 ARG A C 1
ATOM 671 O O . ARG A 1 84 ? -14.511 -5.413 20.287 1.00 89.69 84 ARG A O 1
ATOM 678 N N . ARG A 1 85 ? -15.609 -3.723 21.324 1.00 85.25 85 ARG A N 1
ATOM 679 C CA . ARG A 1 85 ? -15.076 -2.638 20.498 1.00 85.25 85 ARG A CA 1
ATOM 680 C C . ARG A 1 85 ? -13.553 -2.583 20.591 1.00 85.25 85 ARG A C 1
ATOM 682 O O . ARG A 1 85 ? -12.887 -2.639 19.564 1.00 85.25 85 ARG A O 1
ATOM 689 N N . ASP A 1 86 ? -12.997 -2.580 21.798 1.00 83.69 86 ASP A N 1
ATOM 690 C CA . ASP A 1 86 ? -11.547 -2.498 22.006 1.00 83.69 86 ASP A CA 1
ATOM 691 C C . ASP A 1 86 ? -10.830 -3.716 21.422 1.00 83.69 86 ASP A C 1
ATOM 693 O O . ASP A 1 86 ? -9.812 -3.587 20.742 1.00 83.69 86 ASP A O 1
ATOM 697 N N . LYS A 1 87 ? -11.408 -4.913 21.587 1.00 91.06 87 LYS A N 1
ATOM 698 C CA . LYS A 1 87 ? -10.896 -6.129 20.945 1.00 91.06 87 LYS A CA 1
ATOM 699 C C . LYS A 1 87 ? -10.932 -6.027 19.417 1.00 91.06 87 LYS A C 1
ATOM 701 O O . LYS A 1 87 ? -10.000 -6.495 18.761 1.00 91.06 87 LYS A O 1
ATOM 706 N N . ALA A 1 88 ? -11.982 -5.442 18.843 1.00 89.00 88 ALA A N 1
ATOM 707 C CA . ALA A 1 88 ? -12.101 -5.245 17.402 1.00 89.00 88 ALA A CA 1
ATOM 708 C C . ALA A 1 88 ? -11.080 -4.225 16.878 1.00 89.00 88 ALA A C 1
ATOM 710 O O . ALA A 1 88 ? -10.423 -4.500 15.873 1.00 89.00 88 ALA A O 1
ATOM 711 N N . ILE A 1 89 ? -10.882 -3.110 17.587 1.00 86.62 89 ILE A N 1
ATOM 712 C CA . ILE A 1 89 ? -9.863 -2.098 17.274 1.00 86.62 89 ILE A CA 1
ATOM 713 C C . ILE A 1 89 ? -8.469 -2.719 17.340 1.00 86.62 89 ILE A C 1
ATOM 715 O O . ILE A 1 89 ? -7.743 -2.680 16.348 1.00 86.62 89 ILE A O 1
ATOM 719 N N . ALA A 1 90 ? -8.126 -3.388 18.442 1.00 87.06 90 ALA A N 1
ATOM 720 C CA . ALA A 1 90 ? -6.829 -4.041 18.606 1.00 87.06 90 ALA A CA 1
ATOM 721 C C . ALA A 1 90 ? -6.576 -5.099 17.518 1.00 87.06 90 ALA A C 1
ATOM 723 O O . ALA A 1 90 ? -5.470 -5.220 16.984 1.00 87.06 90 ALA A O 1
ATOM 724 N N . LEU A 1 91 ? -7.608 -5.861 17.135 1.00 91.62 91 LEU A N 1
ATOM 725 C CA . LEU A 1 91 ? -7.514 -6.813 16.030 1.00 91.62 91 LEU A CA 1
ATOM 726 C C . LEU A 1 91 ? -7.312 -6.107 14.682 1.00 91.62 91 LEU A C 1
ATOM 728 O O . LEU A 1 91 ? -6.507 -6.572 13.872 1.00 91.62 91 LEU A O 1
ATOM 732 N N . ALA A 1 92 ? -8.012 -5.001 14.430 1.00 88.25 92 ALA A N 1
ATOM 733 C CA . ALA A 1 92 ? -7.865 -4.209 13.214 1.00 88.25 92 ALA A CA 1
ATOM 734 C C . ALA A 1 92 ? -6.469 -3.575 13.115 1.00 88.25 92 ALA A C 1
ATOM 736 O O . ALA A 1 92 ? -5.837 -3.644 12.062 1.00 88.25 92 ALA A O 1
ATOM 737 N N . GLU A 1 93 ? -5.943 -3.026 14.208 1.00 88.06 93 GLU A N 1
ATOM 738 C CA . GLU A 1 93 ? -4.578 -2.503 14.293 1.00 88.06 93 GLU A CA 1
ATOM 739 C C . GLU A 1 93 ? -3.536 -3.598 14.083 1.00 88.06 93 GLU A C 1
ATOM 741 O O . GLU A 1 93 ? -2.608 -3.422 13.290 1.00 88.06 93 GLU A O 1
ATOM 746 N N . LYS A 1 94 ? -3.722 -4.768 14.708 1.00 90.62 94 LYS A N 1
ATOM 747 C CA . LYS A 1 94 ? -2.870 -5.937 14.472 1.00 90.62 94 LYS A CA 1
ATOM 748 C C . LYS A 1 94 ? -2.877 -6.326 12.994 1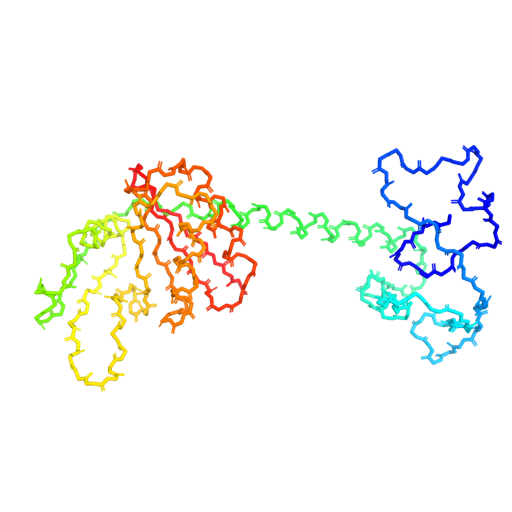.00 90.62 94 LYS A C 1
ATOM 750 O O . LYS A 1 94 ? -1.809 -6.502 12.418 1.00 90.62 94 LYS A O 1
ATOM 755 N N . ARG A 1 95 ? -4.052 -6.408 12.357 1.00 88.75 95 ARG A N 1
ATOM 756 C CA . ARG A 1 95 ? -4.182 -6.702 10.917 1.00 88.75 95 ARG A CA 1
ATOM 757 C C . ARG A 1 95 ? -3.474 -5.656 10.056 1.00 88.75 95 ARG A C 1
ATOM 759 O O . ARG A 1 95 ? -2.710 -6.037 9.176 1.00 88.75 95 ARG A O 1
ATOM 766 N N . LYS A 1 96 ? -3.657 -4.359 10.341 1.00 87.62 96 LYS A N 1
ATOM 767 C CA . LYS A 1 96 ? -2.941 -3.266 9.657 1.00 87.62 96 LYS A CA 1
ATOM 768 C C . LYS A 1 96 ? -1.427 -3.423 9.802 1.00 87.62 96 LYS A C 1
ATOM 770 O O . LYS A 1 96 ? -0.705 -3.291 8.818 1.00 87.62 96 LYS A O 1
ATOM 775 N N . ARG A 1 97 ? -0.939 -3.731 11.007 1.00 88.12 97 ARG A N 1
ATOM 776 C CA . ARG A 1 97 ? 0.490 -3.936 11.275 1.00 88.12 97 ARG A CA 1
ATOM 777 C C . ARG A 1 97 ? 1.051 -5.122 10.496 1.00 88.12 97 ARG A C 1
ATOM 779 O O . ARG A 1 97 ? 2.112 -4.987 9.900 1.00 88.12 97 ARG A O 1
ATOM 786 N N . GLU A 1 98 ? 0.347 -6.252 10.476 1.00 89.00 98 GLU A N 1
ATOM 787 C CA . GLU A 1 98 ? 0.772 -7.423 9.702 1.00 89.00 98 GLU A CA 1
ATOM 788 C C . GLU A 1 98 ? 0.753 -7.142 8.192 1.00 89.00 98 GLU A C 1
ATOM 790 O O . GLU A 1 98 ? 1.740 -7.410 7.516 1.00 89.00 98 GLU A O 1
ATOM 795 N N . ALA A 1 99 ? -0.295 -6.500 7.667 1.00 86.31 99 ALA A N 1
ATOM 796 C CA . ALA A 1 99 ? -0.370 -6.118 6.254 1.00 86.31 99 ALA A CA 1
ATOM 797 C C . ALA A 1 99 ? 0.765 -5.156 5.840 1.00 86.31 99 ALA A C 1
ATOM 799 O O . ALA A 1 99 ? 1.317 -5.253 4.741 1.00 86.31 99 ALA A O 1
ATOM 800 N N . ARG A 1 100 ? 1.172 -4.246 6.734 1.00 91.19 100 ARG A N 1
ATOM 801 C CA . ARG A 1 100 ? 2.296 -3.317 6.517 1.00 91.19 100 ARG A CA 1
ATOM 802 C C . ARG A 1 100 ? 3.674 -3.979 6.534 1.00 91.19 100 ARG A C 1
ATOM 804 O O . ARG A 1 100 ? 4.622 -3.341 6.091 1.00 91.19 100 ARG A O 1
ATOM 811 N N . LYS A 1 101 ? 3.814 -5.228 6.990 1.00 91.56 101 LYS A N 1
ATOM 812 C CA . LYS A 1 101 ? 5.081 -5.970 6.836 1.00 91.56 101 LYS A CA 1
ATOM 813 C C . LYS A 1 101 ? 5.334 -6.373 5.382 1.00 91.56 101 LYS A C 1
ATOM 815 O O . LYS A 1 101 ? 6.489 -6.541 4.994 1.00 91.56 101 LYS A O 1
ATOM 820 N N . GLY A 1 102 ? 4.267 -6.485 4.589 1.00 92.38 102 GLY A N 1
ATOM 821 C CA . GLY A 1 102 ? 4.324 -7.030 3.240 1.00 92.38 102 GLY A CA 1
ATOM 822 C C . GLY A 1 102 ? 4.669 -8.517 3.241 1.00 92.38 102 GLY A C 1
ATOM 823 O O . GLY A 1 102 ? 5.109 -9.092 4.237 1.00 92.38 102 GLY A O 1
ATOM 824 N N . ILE A 1 103 ? 4.464 -9.154 2.099 1.00 95.38 103 ILE A N 1
ATOM 825 C CA . ILE A 1 103 ? 4.847 -10.544 1.875 1.00 95.38 103 ILE A CA 1
ATOM 826 C C . ILE A 1 103 ? 6.199 -10.525 1.169 1.00 95.38 103 ILE A C 1
ATOM 828 O O . ILE A 1 103 ? 6.294 -10.040 0.042 1.00 95.38 103 ILE A O 1
ATOM 832 N N . LEU A 1 104 ? 7.243 -11.050 1.816 1.00 95.88 104 LEU A N 1
ATOM 833 C CA . LEU A 1 104 ? 8.523 -11.282 1.146 1.00 95.88 104 LEU A CA 1
ATOM 834 C C . LEU A 1 104 ? 8.318 -12.339 0.057 1.00 95.88 104 LEU A C 1
ATOM 836 O O . LEU A 1 104 ? 8.023 -13.502 0.345 1.00 95.88 104 LEU A O 1
ATOM 840 N N . VAL A 1 105 ? 8.483 -11.937 -1.198 1.00 95.44 105 VAL A N 1
ATOM 841 C CA . VAL A 1 105 ? 8.446 -12.848 -2.335 1.00 95.44 105 VAL A CA 1
ATOM 842 C C . VAL A 1 105 ? 9.796 -13.541 -2.390 1.00 95.44 105 VAL A C 1
ATOM 844 O O . VAL A 1 105 ? 10.799 -12.933 -2.749 1.00 95.44 105 VAL A O 1
ATOM 847 N N . LYS A 1 106 ? 9.848 -14.815 -2.001 1.00 90.19 106 LYS A N 1
ATOM 848 C CA . LYS A 1 106 ? 11.093 -15.587 -2.062 1.00 90.19 106 LYS A CA 1
ATOM 849 C C . LYS A 1 106 ? 11.536 -15.773 -3.520 1.00 90.19 106 LYS A C 1
ATOM 851 O O . LYS A 1 106 ? 10.663 -15.959 -4.372 1.00 90.19 106 LYS A O 1
ATOM 856 N N . PRO A 1 107 ? 12.851 -15.786 -3.800 1.00 86.00 107 PRO A N 1
ATOM 857 C CA . PRO A 1 107 ? 13.358 -16.225 -5.091 1.00 86.00 107 PRO A CA 1
ATOM 858 C C . PRO A 1 107 ? 12.767 -17.586 -5.469 1.00 86.00 107 PRO A C 1
ATOM 860 O O . PRO A 1 107 ? 12.595 -18.468 -4.621 1.00 86.00 107 PRO A O 1
ATOM 863 N N . ARG A 1 108 ? 12.418 -17.745 -6.742 1.00 86.44 108 ARG A N 1
ATOM 864 C CA . ARG A 1 108 ? 11.861 -18.981 -7.308 1.00 86.44 108 ARG A CA 1
ATOM 865 C C . ARG A 1 108 ? 12.677 -19.364 -8.533 1.00 86.44 108 ARG A C 1
ATOM 867 O O . ARG A 1 108 ? 13.646 -18.690 -8.863 1.00 86.44 108 ARG A O 1
ATOM 874 N N . LYS A 1 109 ? 12.297 -20.451 -9.214 1.00 86.31 109 LYS A N 1
ATOM 875 C CA . LYS A 1 109 ? 12.876 -20.770 -10.522 1.00 86.31 109 LYS A CA 1
ATOM 876 C C . LYS A 1 109 ? 12.744 -19.525 -11.416 1.00 86.31 109 LYS A C 1
ATOM 878 O O . LYS A 1 109 ? 11.604 -19.100 -11.632 1.00 86.31 109 LYS A O 1
ATOM 883 N N . PRO A 1 110 ? 13.860 -18.937 -11.888 1.00 83.62 110 PRO A N 1
ATOM 884 C CA . PRO A 1 110 ? 13.801 -17.725 -12.683 1.00 83.62 110 PRO A CA 1
ATOM 885 C C . PRO A 1 110 ? 12.918 -17.924 -13.910 1.00 83.62 110 PRO A C 1
ATOM 887 O O . PRO A 1 110 ? 12.931 -18.980 -14.550 1.00 83.62 110 PRO A O 1
ATOM 890 N N . THR A 1 111 ? 12.135 -16.901 -14.214 1.00 88.75 111 THR A N 1
ATOM 891 C CA . THR A 1 111 ? 11.333 -16.825 -15.439 1.00 88.75 111 THR A CA 1
ATOM 892 C C . THR A 1 111 ? 12.017 -15.898 -16.443 1.00 88.75 111 THR A C 1
ATOM 894 O O . THR A 1 111 ? 13.145 -15.461 -16.218 1.00 88.75 111 THR A O 1
ATOM 897 N N . LYS A 1 112 ? 11.380 -15.641 -17.588 1.00 86.25 112 LYS A N 1
ATOM 898 C CA . LYS A 1 112 ? 11.945 -14.804 -18.651 1.00 86.25 112 LYS A CA 1
ATOM 899 C C . LYS A 1 112 ? 11.355 -13.397 -18.601 1.00 86.25 112 LYS A C 1
ATOM 901 O O . LYS A 1 112 ? 10.154 -13.241 -18.375 1.00 86.25 112 LYS A O 1
ATOM 906 N N . VAL A 1 113 ? 12.195 -12.405 -18.884 1.00 91.50 113 VAL A N 1
ATOM 907 C CA . VAL A 1 113 ? 11.739 -11.095 -19.358 1.00 91.50 113 VAL A CA 1
ATOM 908 C C . VAL A 1 113 ? 11.448 -11.236 -20.850 1.00 91.50 113 VAL A C 1
ATOM 910 O O . VAL A 1 113 ? 12.283 -11.734 -21.604 1.00 91.50 113 VAL A O 1
ATOM 913 N N . ILE A 1 114 ? 10.244 -10.859 -21.262 1.00 91.94 114 ILE A N 1
ATOM 914 C CA . ILE A 1 114 ? 9.772 -10.951 -22.643 1.00 91.94 114 ILE A CA 1
ATOM 915 C C . ILE A 1 114 ? 9.659 -9.530 -23.182 1.00 91.94 114 ILE A C 1
ATOM 917 O O . ILE A 1 114 ? 9.010 -8.686 -22.572 1.00 91.94 114 ILE A O 1
ATOM 921 N N . PHE A 1 115 ? 10.267 -9.264 -24.330 1.00 90.00 115 PHE A N 1
ATOM 922 C CA . PHE A 1 115 ? 10.113 -7.995 -25.031 1.00 90.00 115 PHE A CA 1
ATOM 923 C C . PHE A 1 115 ? 9.075 -8.180 -26.133 1.00 90.00 115 PHE A C 1
ATOM 925 O O . PHE A 1 115 ? 9.218 -9.070 -26.974 1.00 90.00 115 PHE A O 1
ATOM 932 N N . GLU A 1 116 ? 8.028 -7.354 -26.144 1.00 88.69 116 GLU A N 1
ATOM 933 C CA . GLU A 1 116 ? 7.188 -7.255 -27.338 1.00 88.69 116 GLU A CA 1
ATOM 934 C C . GLU A 1 116 ? 8.037 -6.746 -28.519 1.00 88.69 116 GLU A C 1
ATOM 936 O O . GLU A 1 116 ? 8.961 -5.947 -28.314 1.00 88.69 116 GLU A O 1
ATOM 941 N N . PRO A 1 117 ? 7.749 -7.167 -29.764 1.00 85.25 117 PRO A N 1
ATOM 942 C CA . PRO A 1 117 ? 8.473 -6.683 -30.933 1.00 85.25 117 PRO A CA 1
ATOM 943 C C . PRO A 1 117 ? 8.558 -5.149 -30.966 1.00 85.25 117 PRO A C 1
ATOM 945 O O . PRO A 1 117 ? 7.550 -4.448 -30.996 1.00 85.25 117 PRO A O 1
ATOM 948 N N . GLY A 1 118 ? 9.783 -4.617 -30.948 1.00 81.00 118 GLY A N 1
ATOM 949 C CA . GLY A 1 118 ? 10.046 -3.175 -30.950 1.00 81.00 118 GLY A CA 1
ATOM 950 C C . GLY A 1 118 ? 10.124 -2.501 -29.572 1.00 81.00 118 GLY A C 1
ATOM 951 O O . GLY A 1 118 ? 10.501 -1.327 -29.527 1.00 81.00 118 GLY A O 1
ATOM 952 N N . ALA A 1 119 ? 9.856 -3.214 -28.472 1.00 82.69 119 ALA A N 1
ATOM 953 C CA . ALA A 1 119 ? 9.950 -2.692 -27.104 1.00 82.69 119 ALA A CA 1
ATOM 954 C C . ALA A 1 119 ? 11.386 -2.340 -26.677 1.00 82.69 119 ALA A C 1
ATOM 956 O O . ALA A 1 119 ? 11.592 -1.402 -25.907 1.00 82.69 119 ALA A O 1
ATOM 957 N N . GLU A 1 120 ? 12.388 -3.024 -27.236 1.00 75.81 120 GLU A N 1
ATOM 958 C CA . GLU A 1 120 ? 13.811 -2.825 -26.917 1.00 75.81 120 GLU A CA 1
ATOM 959 C C . GLU A 1 120 ? 14.272 -1.370 -27.088 1.00 75.81 120 GLU A C 1
ATOM 961 O O . GLU A 1 120 ? 15.095 -0.876 -26.325 1.00 75.81 120 GLU A O 1
ATOM 966 N N . ARG A 1 121 ? 13.693 -0.642 -28.051 1.00 70.25 121 ARG A N 1
ATOM 967 C CA . ARG A 1 121 ? 14.049 0.759 -28.342 1.00 70.25 121 ARG A CA 1
ATOM 968 C C . ARG A 1 121 ? 13.490 1.763 -27.329 1.00 70.25 121 ARG A C 1
ATOM 970 O O . ARG A 1 121 ? 13.875 2.929 -27.362 1.00 70.25 121 ARG A O 1
ATOM 977 N N . GLY A 1 122 ? 12.540 1.343 -26.495 1.00 70.25 122 GLY A N 1
ATOM 978 C CA . GLY A 1 122 ? 11.842 2.195 -25.530 1.00 70.25 122 GLY A CA 1
ATOM 979 C C . GLY A 1 122 ? 12.128 1.863 -24.066 1.00 70.25 122 GLY A C 1
ATOM 980 O O . GLY A 1 122 ? 11.882 2.703 -23.199 1.00 70.25 122 GLY A O 1
ATOM 981 N N . ALA A 1 123 ? 12.645 0.664 -23.790 1.00 78.81 123 ALA A N 1
ATOM 982 C CA . ALA A 1 123 ? 12.904 0.190 -22.438 1.00 78.81 123 ALA A CA 1
ATOM 983 C C . ALA A 1 123 ? 14.088 0.934 -21.806 1.00 78.81 123 ALA A C 1
ATOM 985 O O . ALA A 1 123 ? 15.188 0.981 -22.358 1.00 78.81 123 ALA A O 1
ATOM 986 N N . LYS A 1 124 ? 13.880 1.519 -20.624 1.00 84.62 124 LYS A N 1
ATOM 987 C CA . LYS A 1 124 ? 14.956 2.203 -19.899 1.00 84.62 124 LYS A CA 1
ATOM 988 C C . LYS A 1 124 ? 15.827 1.171 -19.175 1.00 84.62 124 LYS A C 1
ATOM 990 O O . LYS A 1 124 ? 15.271 0.231 -18.606 1.00 84.62 124 LYS A O 1
ATOM 995 N N . PRO A 1 125 ? 17.157 1.359 -19.085 1.00 87.56 125 PRO A N 1
ATOM 996 C CA . PRO A 1 125 ? 18.046 0.391 -18.437 1.00 87.56 125 PRO A CA 1
ATOM 997 C C . PRO A 1 125 ? 17.622 0.005 -17.013 1.00 87.56 125 PRO A C 1
ATOM 999 O O . PRO A 1 125 ? 17.622 -1.169 -16.659 1.00 87.56 125 PRO A O 1
ATOM 1002 N N . GLN A 1 126 ? 17.198 0.973 -16.197 1.00 87.06 126 GLN A N 1
ATOM 1003 C CA . GLN A 1 126 ? 16.747 0.702 -14.829 1.00 87.06 126 GLN A CA 1
ATOM 1004 C C . GLN A 1 126 ? 15.461 -0.128 -14.762 1.00 87.06 126 GLN A C 1
ATOM 1006 O O . GLN A 1 126 ? 15.253 -0.869 -13.799 1.00 87.06 126 GLN A O 1
ATOM 1011 N N . ASP A 1 127 ? 14.610 -0.021 -15.777 1.00 87.31 127 ASP A N 1
ATOM 1012 C CA . ASP A 1 127 ? 13.382 -0.792 -15.815 1.00 87.31 127 ASP A CA 1
ATOM 1013 C C . ASP A 1 127 ? 13.674 -2.243 -16.227 1.00 87.31 127 ASP A C 1
ATOM 1015 O O . ASP A 1 127 ? 13.081 -3.167 -15.675 1.00 87.31 127 ASP A O 1
ATOM 1019 N N . ILE A 1 128 ? 14.660 -2.457 -17.110 1.00 90.44 128 ILE A N 1
ATOM 1020 C CA . ILE A 1 128 ? 15.173 -3.793 -17.457 1.00 90.44 128 ILE A CA 1
ATOM 1021 C C . ILE A 1 128 ? 15.745 -4.476 -16.210 1.00 90.44 128 ILE A C 1
ATOM 1023 O O . ILE A 1 128 ? 15.344 -5.590 -15.891 1.00 90.44 128 ILE A O 1
ATOM 1027 N N . VAL A 1 129 ? 16.590 -3.784 -15.438 1.00 92.94 129 VAL A N 1
ATOM 1028 C CA . VAL A 1 129 ? 17.144 -4.316 -14.176 1.00 92.94 129 VAL A CA 1
ATOM 1029 C C . VAL A 1 129 ? 16.035 -4.690 -13.184 1.00 92.94 129 VAL A C 1
ATOM 1031 O O . VAL A 1 129 ? 16.106 -5.717 -12.501 1.00 92.94 129 VAL A O 1
ATOM 1034 N N . THR A 1 130 ? 14.982 -3.875 -13.103 1.00 94.81 130 THR A N 1
ATOM 1035 C CA . THR A 1 130 ? 13.818 -4.180 -12.262 1.00 94.81 130 THR A CA 1
ATOM 1036 C C . THR A 1 130 ? 13.076 -5.413 -12.785 1.00 94.81 130 THR A C 1
ATOM 1038 O O . THR A 1 130 ? 12.751 -6.305 -12.003 1.00 94.81 130 THR A O 1
ATOM 1041 N N . ALA A 1 131 ? 12.837 -5.502 -14.097 1.00 94.19 131 ALA A N 1
ATOM 1042 C CA . ALA A 1 131 ? 12.172 -6.635 -14.736 1.00 94.19 131 ALA A CA 1
ATOM 1043 C C . ALA A 1 131 ? 12.948 -7.946 -14.540 1.00 94.19 131 ALA A C 1
ATOM 1045 O O . ALA A 1 131 ? 12.354 -8.961 -14.182 1.00 94.19 131 ALA A O 1
ATOM 1046 N N . GLU A 1 132 ? 14.272 -7.919 -14.690 1.00 94.06 132 GLU A N 1
ATOM 1047 C CA . GLU A 1 132 ? 15.153 -9.055 -14.413 1.00 94.06 132 GLU A CA 1
ATOM 1048 C C . GLU A 1 132 ? 15.102 -9.461 -12.941 1.00 94.06 132 GLU A C 1
ATOM 1050 O O . GLU A 1 132 ? 15.011 -10.651 -12.634 1.00 94.06 132 GLU A O 1
ATOM 1055 N N . THR A 1 133 ? 15.105 -8.493 -12.019 1.00 95.44 133 THR A N 1
ATOM 1056 C CA . THR A 1 133 ? 14.950 -8.773 -10.584 1.00 95.44 133 THR A CA 1
ATOM 1057 C C . THR A 1 133 ? 13.625 -9.493 -10.326 1.00 95.44 133 THR A C 1
ATOM 1059 O O . THR A 1 133 ? 13.593 -10.542 -9.690 1.00 95.44 133 THR A O 1
ATOM 1062 N N . LEU A 1 134 ? 12.519 -9.001 -10.883 1.00 95.50 134 LEU A N 1
ATOM 1063 C CA . LEU A 1 134 ? 11.217 -9.656 -10.751 1.00 95.50 134 LEU A CA 1
ATOM 1064 C C . LEU A 1 134 ? 11.206 -11.058 -11.388 1.00 95.50 134 LEU A C 1
ATOM 1066 O O . LEU A 1 134 ? 10.668 -11.998 -10.797 1.00 95.50 134 LEU A O 1
ATOM 1070 N N . ALA A 1 135 ? 11.859 -11.238 -12.535 1.00 94.44 135 ALA A N 1
ATOM 1071 C CA . ALA A 1 135 ? 11.979 -12.534 -13.193 1.00 94.44 135 ALA A CA 1
ATOM 1072 C C . ALA A 1 135 ? 12.725 -13.570 -12.335 1.00 94.44 135 ALA A C 1
ATOM 1074 O O . ALA A 1 135 ? 12.280 -14.721 -12.264 1.00 94.44 135 ALA A O 1
ATOM 1075 N N . HIS A 1 136 ? 13.778 -13.165 -11.610 1.00 93.88 136 HIS A N 1
ATOM 1076 C CA . HIS A 1 136 ? 14.470 -13.999 -10.611 1.00 93.88 136 HIS A CA 1
ATOM 1077 C C . HIS A 1 136 ? 13.569 -14.386 -9.428 1.00 93.88 136 HIS A C 1
ATOM 1079 O O . HIS A 1 136 ? 13.704 -15.466 -8.853 1.00 93.88 136 HIS A O 1
ATOM 1085 N N . HIS A 1 137 ? 12.596 -13.540 -9.091 1.00 94.44 137 HIS A N 1
ATOM 1086 C CA . HIS A 1 137 ? 11.564 -13.839 -8.096 1.00 94.44 137 HIS A CA 1
ATOM 1087 C C . HIS A 1 137 ? 10.377 -14.640 -8.666 1.00 94.44 137 HIS A C 1
ATOM 1089 O O . HIS A 1 137 ? 9.392 -14.885 -7.969 1.00 94.44 137 HIS A O 1
ATOM 1095 N N . GLY A 1 138 ? 10.490 -15.117 -9.911 1.00 92.94 138 GLY A N 1
ATOM 1096 C CA . GLY A 1 138 ? 9.523 -16.005 -10.555 1.00 92.94 138 GLY A CA 1
ATOM 1097 C C . GLY A 1 138 ? 8.370 -15.291 -11.263 1.00 92.94 138 GLY A C 1
ATOM 1098 O O . GLY A 1 138 ? 7.400 -15.948 -11.638 1.00 92.94 138 GLY A O 1
ATOM 1099 N N . PHE A 1 139 ? 8.447 -13.972 -11.447 1.00 93.88 139 PHE A N 1
ATOM 1100 C CA . PHE A 1 139 ? 7.444 -13.219 -12.196 1.00 93.88 139 PHE A CA 1
ATOM 1101 C C . PHE A 1 139 ? 7.758 -13.200 -13.689 1.00 93.88 139 PHE A C 1
ATOM 1103 O O . PHE A 1 139 ? 8.786 -12.673 -14.097 1.00 93.88 139 PHE A O 1
ATOM 1110 N N . THR A 1 140 ? 6.831 -13.665 -14.527 1.00 93.75 140 THR A N 1
ATOM 1111 C CA . THR A 1 140 ? 6.932 -13.402 -15.970 1.00 93.75 140 THR A CA 1
ATOM 1112 C C . THR A 1 140 ? 6.612 -11.936 -16.234 1.00 93.75 140 THR A C 1
ATOM 1114 O O . THR A 1 140 ? 5.493 -11.494 -15.954 1.00 93.75 140 THR A O 1
ATOM 1117 N N . VAL A 1 141 ? 7.596 -11.201 -16.754 1.00 93.94 141 VAL A N 1
ATOM 1118 C CA . VAL A 1 141 ? 7.488 -9.772 -17.068 1.00 93.94 141 VAL A CA 1
ATOM 1119 C C . VAL A 1 141 ? 7.509 -9.592 -18.579 1.00 93.94 141 VAL A C 1
ATOM 1121 O O . VAL A 1 141 ? 8.431 -10.062 -19.241 1.00 93.94 141 VAL A O 1
ATOM 1124 N N . VAL A 1 142 ? 6.511 -8.896 -19.116 1.00 92.62 142 VAL A N 1
ATOM 1125 C CA . VAL A 1 142 ? 6.451 -8.481 -20.520 1.00 92.62 142 VAL A CA 1
ATOM 1126 C C . VAL A 1 142 ? 6.661 -6.973 -20.589 1.00 92.62 142 VAL A C 1
ATOM 1128 O O . VAL A 1 142 ? 5.901 -6.212 -19.987 1.00 92.62 142 VAL A O 1
ATOM 1131 N N . ILE A 1 143 ? 7.690 -6.547 -21.314 1.00 89.88 143 ILE A N 1
ATOM 1132 C CA . ILE A 1 143 ? 7.959 -5.142 -21.618 1.00 89.88 143 ILE A CA 1
ATOM 1133 C C . ILE A 1 143 ? 7.222 -4.798 -22.904 1.00 89.88 143 ILE A C 1
ATOM 1135 O O . ILE A 1 143 ? 7.453 -5.424 -23.943 1.00 89.88 143 ILE A O 1
ATOM 1139 N N . LYS A 1 144 ? 6.325 -3.817 -22.822 1.00 85.50 144 LYS A N 1
ATOM 1140 C CA . LYS A 1 144 ? 5.462 -3.461 -23.943 1.00 85.50 144 LYS A CA 1
ATOM 1141 C C . LYS A 1 144 ? 6.143 -2.522 -24.926 1.00 85.50 144 LYS A C 1
ATOM 1143 O O . LYS A 1 144 ? 6.961 -1.683 -24.545 1.00 85.50 144 LYS A O 1
ATOM 1148 N N . ALA A 1 145 ? 5.786 -2.644 -26.200 1.00 81.88 145 ALA A N 1
ATOM 1149 C CA . ALA A 1 145 ? 6.218 -1.678 -27.201 1.00 81.88 145 ALA A CA 1
ATOM 1150 C C . ALA A 1 145 ? 5.538 -0.318 -26.964 1.00 81.88 145 ALA A C 1
ATOM 1152 O O . ALA A 1 145 ? 4.373 -0.251 -26.574 1.00 81.88 145 ALA A O 1
ATOM 1153 N N . ILE A 1 146 ? 6.265 0.777 -27.204 1.00 78.62 146 ILE A N 1
ATOM 1154 C CA . ILE A 1 146 ? 5.697 2.127 -27.099 1.00 78.62 146 ILE A CA 1
ATOM 1155 C C . ILE A 1 146 ? 4.791 2.373 -28.306 1.00 78.62 146 ILE A C 1
ATOM 1157 O O . ILE A 1 146 ? 5.282 2.483 -29.432 1.00 78.62 146 ILE A O 1
ATOM 1161 N N . ASP A 1 147 ? 3.495 2.546 -28.062 1.00 78.62 147 ASP A N 1
ATOM 1162 C CA . ASP A 1 147 ? 2.562 3.092 -29.040 1.00 78.62 147 ASP A CA 1
ATOM 1163 C C . ASP A 1 147 ? 2.745 4.616 -29.118 1.00 78.62 147 ASP A C 1
ATOM 1165 O O . ASP A 1 147 ? 2.562 5.351 -28.144 1.00 78.62 147 ASP A O 1
ATOM 1169 N N . ARG A 1 148 ? 3.168 5.102 -30.286 1.00 78.44 148 ARG A N 1
ATOM 1170 C CA . ARG A 1 148 ? 3.423 6.530 -30.538 1.00 78.44 148 ARG A CA 1
ATOM 1171 C C . ARG A 1 148 ? 2.202 7.266 -31.090 1.00 78.44 148 ARG A C 1
ATOM 1173 O O . ARG A 1 148 ? 2.315 8.442 -31.433 1.00 78.44 148 ARG A O 1
ATOM 1180 N N . THR A 1 149 ? 1.053 6.601 -31.178 1.00 80.75 149 THR A N 1
ATOM 1181 C CA . THR A 1 149 ? -0.196 7.221 -31.620 1.00 80.75 149 THR A CA 1
ATOM 1182 C C . THR A 1 149 ? -0.607 8.332 -30.643 1.00 80.75 149 THR A C 1
ATOM 1184 O O . THR A 1 149 ? -0.554 8.128 -29.424 1.00 80.75 149 THR A O 1
ATOM 1187 N N . PRO A 1 150 ? -1.014 9.523 -31.126 1.00 75.25 150 PRO A N 1
ATOM 1188 C CA . PRO A 1 150 ? -1.457 10.605 -30.252 1.00 75.25 150 PRO A CA 1
ATOM 1189 C C . PRO A 1 150 ? -2.572 10.150 -29.301 1.00 75.25 150 PRO A C 1
ATOM 1191 O O . PRO A 1 150 ? -3.605 9.648 -29.732 1.00 75.25 150 PRO A O 1
ATOM 1194 N N . GLY A 1 151 ? -2.363 10.323 -27.993 1.00 69.25 151 GLY A N 1
ATOM 1195 C CA . GLY A 1 151 ? -3.330 9.931 -26.960 1.00 69.25 151 GLY A CA 1
ATOM 1196 C C . GLY A 1 151 ? -3.249 8.471 -26.497 1.00 69.25 151 GLY A C 1
ATOM 1197 O O . GLY A 1 151 ? -3.991 8.099 -25.584 1.00 69.25 151 GLY A O 1
ATOM 1198 N N . ALA A 1 152 ? -2.344 7.658 -27.054 1.00 69.31 152 ALA A N 1
ATOM 1199 C CA . ALA A 1 152 ? -2.136 6.288 -26.600 1.00 69.31 152 ALA A CA 1
ATOM 1200 C C . ALA A 1 152 ? -1.683 6.248 -25.131 1.00 69.31 152 ALA A C 1
ATOM 1202 O O . ALA A 1 152 ? -0.713 6.895 -24.724 1.00 69.31 152 ALA A O 1
ATOM 1203 N N . LYS A 1 153 ? -2.392 5.463 -24.314 1.00 65.81 153 LYS A N 1
ATOM 1204 C CA . LYS A 1 153 ? -1.932 5.098 -22.972 1.00 65.81 153 LYS A CA 1
ATOM 1205 C C . LYS A 1 153 ? -1.001 3.906 -23.125 1.00 65.81 153 LYS A C 1
ATOM 1207 O O . LYS A 1 153 ? -1.463 2.822 -23.462 1.00 65.81 153 LYS A O 1
ATOM 1212 N N . ASN A 1 154 ? 0.283 4.116 -22.864 1.00 68.62 154 ASN A N 1
ATOM 1213 C CA . ASN A 1 154 ? 1.297 3.068 -22.890 1.00 68.62 154 ASN A CA 1
ATOM 1214 C C . ASN A 1 154 ? 1.482 2.510 -21.480 1.00 68.62 154 ASN A C 1
ATOM 1216 O O . ASN A 1 154 ? 2.165 3.152 -20.685 1.00 68.62 154 ASN A O 1
ATOM 1220 N N . PRO A 1 155 ? 0.856 1.374 -21.126 1.00 67.44 155 PRO A N 1
ATOM 1221 C CA . PRO A 1 155 ? 1.199 0.704 -19.885 1.00 67.44 155 PRO A CA 1
ATOM 1222 C C . PRO A 1 155 ? 2.642 0.213 -19.963 1.00 67.44 155 PRO A C 1
ATOM 1224 O O . PRO A 1 155 ? 3.019 -0.408 -20.955 1.00 67.44 155 PRO A O 1
ATOM 1227 N N . ASP A 1 156 ? 3.421 0.492 -18.919 1.00 70.50 156 ASP A N 1
ATOM 1228 C CA . ASP A 1 156 ? 4.858 0.234 -18.938 1.00 70.50 156 ASP A CA 1
ATOM 1229 C C . ASP A 1 156 ? 5.163 -1.283 -19.056 1.00 70.50 156 ASP A C 1
ATOM 1231 O O . ASP A 1 156 ? 6.011 -1.694 -19.851 1.00 70.50 156 ASP A O 1
ATOM 1235 N N . TYR A 1 157 ? 4.448 -2.130 -18.296 1.00 86.81 157 TYR A N 1
ATOM 1236 C CA . TYR A 1 157 ? 4.737 -3.569 -18.189 1.00 86.81 157 TYR A CA 1
ATOM 1237 C C . TYR A 1 157 ? 3.481 -4.427 -18.002 1.00 86.81 157 TYR A C 1
ATOM 1239 O O . TYR A 1 157 ? 2.492 -3.983 -17.408 1.00 86.81 157 TYR A O 1
ATOM 1247 N N . LEU A 1 158 ? 3.556 -5.694 -18.427 1.00 90.94 158 LEU A N 1
ATOM 1248 C CA . LEU A 1 158 ? 2.658 -6.750 -17.956 1.00 90.94 158 LEU A CA 1
ATOM 1249 C C . LEU A 1 158 ? 3.396 -7.690 -17.005 1.00 90.94 158 LEU A C 1
ATOM 1251 O O . LEU A 1 158 ? 4.459 -8.204 -17.343 1.00 90.94 158 LEU A O 1
ATOM 1255 N N . ILE A 1 159 ? 2.821 -7.961 -15.836 1.00 92.25 159 ILE A N 1
ATOM 1256 C CA . ILE A 1 159 ? 3.365 -8.936 -14.881 1.00 92.25 159 ILE A CA 1
ATOM 1257 C C . ILE A 1 159 ? 2.266 -9.940 -14.570 1.00 92.25 159 ILE A C 1
ATOM 1259 O O . ILE A 1 159 ? 1.227 -9.577 -14.017 1.00 92.25 159 ILE A O 1
ATOM 1263 N N . GLY A 1 160 ? 2.474 -11.196 -14.974 1.00 87.31 160 GLY A N 1
ATOM 1264 C CA . GLY A 1 160 ? 1.424 -12.219 -14.908 1.00 87.31 160 GLY A CA 1
ATOM 1265 C C . GLY A 1 160 ? 0.182 -11.875 -15.745 1.00 87.31 160 GLY A C 1
ATOM 1266 O O . GLY A 1 160 ? -0.920 -12.254 -15.370 1.00 87.31 160 GLY A O 1
ATOM 1267 N N . GLY A 1 161 ? 0.349 -11.116 -16.836 1.00 88.88 161 GLY A N 1
ATOM 1268 C CA . GLY A 1 161 ? -0.739 -10.674 -17.723 1.00 88.88 161 GLY A CA 1
ATOM 1269 C C . GLY A 1 161 ? -1.469 -9.399 -17.282 1.00 88.88 161 GLY A C 1
ATOM 1270 O O . GLY A 1 161 ? -2.236 -8.838 -18.056 1.00 88.88 161 GLY A O 1
ATOM 1271 N N . GLU A 1 162 ? -1.205 -8.899 -16.077 1.00 91.81 162 GLU A N 1
ATOM 1272 C CA . GLU A 1 162 ? -1.821 -7.677 -15.554 1.00 91.81 162 GLU A CA 1
ATOM 1273 C C . GLU A 1 162 ? -0.982 -6.445 -15.876 1.00 91.81 162 GLU A C 1
ATOM 1275 O O . GLU A 1 162 ? 0.239 -6.538 -15.917 1.00 91.81 162 GLU A O 1
ATOM 1280 N N . VAL A 1 163 ? -1.614 -5.282 -16.034 1.00 91.06 163 VAL A N 1
ATOM 1281 C CA . VAL A 1 163 ? -0.917 -4.003 -16.252 1.00 91.06 163 VAL A CA 1
ATOM 1282 C C . VAL A 1 163 ? -0.287 -3.489 -14.957 1.00 91.06 163 VAL A C 1
ATOM 1284 O O . VAL A 1 163 ? -0.978 -3.337 -13.945 1.00 91.06 163 VAL A O 1
ATOM 1287 N N . TRP A 1 164 ? 1.005 -3.159 -15.017 1.00 93.00 164 TRP A N 1
ATOM 1288 C CA . TRP A 1 164 ? 1.760 -2.537 -13.929 1.00 93.00 164 TRP A CA 1
ATOM 1289 C C . TRP A 1 164 ? 2.476 -1.270 -14.393 1.00 93.00 164 TRP A C 1
ATOM 1291 O O . TRP A 1 164 ? 3.089 -1.235 -15.458 1.00 93.00 164 TRP A O 1
ATOM 1301 N N . GLU A 1 165 ? 2.445 -0.251 -13.539 1.00 91.62 165 GLU A N 1
ATOM 1302 C CA . GLU A 1 165 ? 3.292 0.934 -13.656 1.00 91.62 165 GLU A CA 1
ATOM 1303 C C . GLU A 1 165 ? 4.625 0.689 -12.944 1.00 91.62 165 GLU A C 1
ATOM 1305 O O . GLU A 1 165 ? 4.622 0.321 -11.766 1.00 91.62 165 GLU A O 1
ATOM 1310 N N . MET A 1 166 ? 5.760 0.978 -13.583 1.00 91.00 166 MET A N 1
ATOM 1311 C CA . MET A 1 166 ? 7.066 0.872 -12.926 1.00 91.00 166 MET A CA 1
ATOM 1312 C C . MET A 1 166 ? 7.648 2.246 -12.597 1.00 91.00 166 MET A C 1
ATOM 1314 O O . MET A 1 166 ? 7.566 3.207 -13.371 1.00 91.00 166 MET A O 1
ATOM 1318 N N . LYS A 1 167 ? 8.237 2.366 -11.406 1.00 92.19 167 LYS A N 1
ATOM 1319 C CA . LYS A 1 167 ? 8.919 3.579 -10.950 1.00 92.19 167 LYS A CA 1
ATOM 1320 C C . LYS A 1 167 ? 10.221 3.223 -10.247 1.00 92.19 167 LYS A C 1
ATOM 1322 O O . LYS A 1 167 ? 10.203 2.500 -9.262 1.00 92.19 167 LYS A O 1
ATOM 1327 N N . ALA A 1 168 ? 11.319 3.822 -10.697 1.00 92.25 168 ALA A N 1
ATOM 1328 C CA . ALA A 1 168 ? 12.649 3.671 -10.105 1.00 92.25 168 ALA A CA 1
ATOM 1329 C C . ALA A 1 168 ? 13.245 5.050 -9.733 1.00 92.25 168 ALA A C 1
ATOM 1331 O O . ALA A 1 168 ? 14.114 5.562 -10.453 1.00 92.25 168 ALA A O 1
ATOM 1332 N N . PRO A 1 169 ? 12.732 5.724 -8.680 1.00 92.75 169 PRO A N 1
ATOM 1333 C CA . PRO A 1 169 ? 13.154 7.076 -8.318 1.00 92.75 169 PRO A CA 1
ATOM 1334 C C . PRO A 1 169 ? 14.611 7.143 -7.838 1.00 92.75 169 PRO A C 1
ATOM 1336 O O . PRO A 1 169 ? 15.088 6.268 -7.124 1.00 92.75 169 PRO A O 1
ATOM 1339 N N . GLU A 1 170 ? 15.284 8.251 -8.154 1.00 92.88 170 GLU A N 1
ATOM 1340 C CA . GLU A 1 170 ? 16.660 8.548 -7.705 1.00 92.88 170 GLU A CA 1
ATOM 1341 C C . GLU A 1 170 ? 16.723 9.681 -6.663 1.00 92.88 170 GLU A C 1
ATOM 1343 O O . GLU A 1 170 ? 17.785 10.003 -6.134 1.00 92.88 170 GLU A O 1
ATOM 1348 N N . GLY A 1 171 ? 15.588 10.329 -6.384 1.00 86.19 171 GLY A N 1
ATOM 1349 C CA . GLY A 1 171 ? 15.530 11.515 -5.530 1.00 86.19 171 GLY A CA 1
ATOM 1350 C C . GLY A 1 171 ? 15.929 11.247 -4.074 1.00 86.19 171 GLY A C 1
ATOM 1351 O O . GLY A 1 171 ? 15.812 10.131 -3.569 1.00 86.19 171 GLY A O 1
ATOM 1352 N N . SER A 1 172 ? 16.368 12.302 -3.389 1.00 85.62 172 SER A N 1
ATOM 1353 C CA . SER A 1 172 ? 16.704 12.301 -1.956 1.00 85.62 172 SER A CA 1
ATOM 1354 C C . SER A 1 172 ? 15.653 12.996 -1.081 1.00 85.62 172 SER A C 1
ATOM 1356 O O . SER A 1 172 ? 15.728 12.932 0.138 1.00 85.62 172 SER A O 1
ATOM 1358 N N . SER A 1 173 ? 14.662 13.673 -1.677 1.00 87.56 173 SER A N 1
ATOM 1359 C CA . SER A 1 173 ? 13.666 14.444 -0.924 1.00 87.56 173 SER A CA 1
ATOM 1360 C C . SER A 1 173 ? 12.661 13.533 -0.222 1.00 87.56 173 SER A C 1
ATOM 1362 O O . SER A 1 173 ? 11.873 12.859 -0.890 1.00 87.56 173 SER A O 1
ATOM 1364 N N . GLU A 1 174 ? 12.608 13.602 1.105 1.00 81.19 174 GLU A N 1
ATOM 1365 C CA . GLU A 1 174 ? 11.602 12.908 1.916 1.00 81.19 174 GLU A CA 1
ATOM 1366 C C . GLU A 1 174 ? 10.172 13.366 1.624 1.00 81.19 174 GLU A C 1
ATOM 1368 O O . GLU A 1 174 ? 9.245 12.564 1.630 1.00 81.19 174 GLU A O 1
ATOM 1373 N N . LYS A 1 175 ? 9.956 14.653 1.339 1.00 78.25 175 LYS A N 1
ATOM 1374 C CA . LYS A 1 175 ? 8.594 15.177 1.148 1.00 78.25 175 LYS A CA 1
ATOM 1375 C C . LYS A 1 175 ? 8.000 14.754 -0.196 1.00 78.25 175 LYS A C 1
ATOM 1377 O O . LYS A 1 175 ? 6.822 14.395 -0.284 1.00 78.25 175 LYS A O 1
ATOM 1382 N N . ASN A 1 176 ? 8.812 14.802 -1.253 1.00 84.81 176 ASN A N 1
ATOM 1383 C CA . ASN A 1 176 ? 8.299 14.816 -2.622 1.00 84.81 176 ASN A CA 1
ATOM 1384 C C . ASN A 1 176 ? 8.640 13.569 -3.439 1.00 84.81 176 ASN A C 1
ATOM 1386 O O . ASN A 1 176 ? 7.857 13.225 -4.325 1.00 84.81 176 ASN A O 1
ATOM 1390 N N . THR A 1 177 ? 9.749 12.875 -3.156 1.00 87.38 177 THR A N 1
ATOM 1391 C CA . THR A 1 177 ? 10.259 11.814 -4.045 1.00 87.38 177 THR A CA 1
ATOM 1392 C C . THR A 1 177 ? 9.245 10.689 -4.217 1.00 87.38 177 THR A C 1
ATOM 1394 O O . THR A 1 177 ? 8.823 10.420 -5.342 1.00 87.38 177 THR A O 1
ATOM 1397 N N . ILE A 1 178 ? 8.790 10.090 -3.111 1.00 92.12 178 ILE A N 1
ATOM 1398 C CA . ILE A 1 178 ? 7.806 8.998 -3.130 1.00 92.12 178 ILE A CA 1
ATOM 1399 C C . ILE A 1 178 ? 6.405 9.524 -3.467 1.00 92.12 178 ILE A C 1
ATOM 1401 O O . ILE A 1 178 ? 5.700 8.948 -4.295 1.00 92.12 178 ILE A O 1
ATOM 1405 N N . SER A 1 179 ? 6.016 10.666 -2.891 1.00 89.31 179 SER A N 1
ATOM 1406 C CA . SER A 1 179 ? 4.708 11.300 -3.124 1.00 89.31 179 SER A CA 1
ATOM 1407 C C . SER A 1 179 ? 4.427 11.540 -4.612 1.00 89.31 179 SER A C 1
ATOM 1409 O O . SER A 1 179 ? 3.359 11.189 -5.121 1.00 89.31 179 SER A O 1
ATOM 1411 N N . GLY A 1 180 ? 5.411 12.088 -5.330 1.00 88.69 180 GLY A N 1
ATOM 1412 C CA . GLY A 1 180 ? 5.319 12.350 -6.762 1.00 88.69 180 GLY A CA 1
ATOM 1413 C C . GLY A 1 180 ? 5.139 11.078 -7.590 1.00 88.69 180 GLY A C 1
ATOM 1414 O O . GLY A 1 180 ? 4.344 11.090 -8.531 1.00 88.69 180 GLY A O 1
ATOM 1415 N N . GLN A 1 181 ? 5.802 9.976 -7.214 1.00 90.94 181 GLN A N 1
ATOM 1416 C CA . GLN A 1 181 ? 5.657 8.702 -7.928 1.00 90.94 181 GLN A CA 1
ATOM 1417 C C . GLN A 1 181 ? 4.236 8.155 -7.798 1.00 90.94 181 GLN A C 1
ATOM 1419 O O . GLN A 1 181 ? 3.611 7.849 -8.811 1.00 90.94 181 GLN A O 1
ATOM 1424 N N . PHE A 1 182 ? 3.680 8.127 -6.583 1.00 92.19 182 PHE A N 1
ATOM 1425 C CA . PHE A 1 182 ? 2.314 7.643 -6.359 1.00 92.19 182 PHE A CA 1
ATOM 1426 C C . PHE A 1 182 ? 1.276 8.487 -7.107 1.00 92.19 182 PHE A C 1
ATOM 1428 O O . PHE A 1 182 ? 0.390 7.934 -7.759 1.00 92.19 182 PHE A O 1
ATOM 1435 N N . LYS A 1 183 ? 1.391 9.824 -7.064 1.00 88.19 183 LYS A N 1
ATOM 1436 C CA . LYS A 1 183 ? 0.471 10.728 -7.782 1.00 88.19 183 LYS A CA 1
ATOM 1437 C C . LYS A 1 183 ? 0.426 10.452 -9.288 1.00 88.19 183 LYS A C 1
ATOM 1439 O O . LYS A 1 183 ? -0.629 10.626 -9.897 1.00 88.19 183 LYS A O 1
ATOM 1444 N N . ARG A 1 184 ? 1.555 10.055 -9.882 1.00 85.25 184 ARG A N 1
ATOM 1445 C CA . ARG A 1 184 ? 1.660 9.721 -11.309 1.00 85.25 184 ARG A CA 1
ATOM 1446 C C . ARG A 1 184 ? 1.157 8.306 -11.587 1.00 85.25 184 ARG A C 1
ATOM 1448 O O . ARG A 1 184 ? 0.284 8.152 -12.432 1.00 85.25 184 ARG A O 1
ATOM 1455 N N . ALA A 1 185 ? 1.622 7.317 -10.824 1.00 84.62 185 ALA A N 1
ATOM 1456 C CA . ALA A 1 185 ? 1.307 5.904 -11.038 1.00 84.62 185 ALA A CA 1
ATOM 1457 C C . ALA A 1 185 ? -0.195 5.596 -10.957 1.00 84.62 185 ALA A C 1
ATOM 1459 O O . ALA A 1 185 ? -0.750 4.947 -11.837 1.00 84.62 185 ALA A O 1
ATOM 1460 N N . ARG A 1 186 ? -0.891 6.164 -9.964 1.00 86.19 186 ARG A N 1
ATOM 1461 C CA . ARG A 1 186 ? -2.346 5.996 -9.766 1.00 86.19 186 ARG A CA 1
ATOM 1462 C C . ARG A 1 186 ? -3.215 6.478 -10.936 1.00 86.19 186 ARG A C 1
ATOM 1464 O O . ARG A 1 186 ? -4.419 6.238 -10.924 1.00 86.19 186 ARG A O 1
ATOM 1471 N N . LYS A 1 187 ? -2.657 7.248 -11.877 1.00 83.88 187 LYS A N 1
ATOM 1472 C CA . LYS A 1 187 ? -3.366 7.694 -13.088 1.00 83.88 187 LYS A C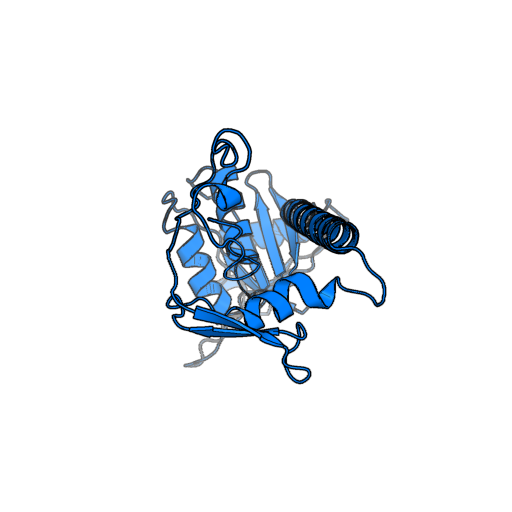A 1
ATOM 1473 C C . LYS A 1 187 ? -3.241 6.694 -14.240 1.00 83.88 187 LYS A C 1
ATOM 1475 O O . LYS A 1 187 ? -4.022 6.787 -15.181 1.00 83.88 187 LYS A O 1
ATOM 1480 N N . GLN A 1 188 ? -2.255 5.803 -14.176 1.00 79.56 188 GLN A N 1
ATOM 1481 C CA . GLN A 1 188 ? -1.834 4.957 -15.292 1.00 79.56 188 GLN A CA 1
ATOM 1482 C C . GLN A 1 188 ? -2.219 3.494 -15.071 1.00 79.56 188 GLN A C 1
ATOM 1484 O O . GLN A 1 188 ? -2.716 2.857 -15.995 1.00 79.56 188 GLN A O 1
ATOM 1489 N N . ALA A 1 189 ? -2.090 2.996 -13.838 1.00 85.19 189 ALA A N 1
ATOM 1490 C CA . ALA A 1 189 ? -2.425 1.620 -13.491 1.00 85.19 189 ALA A CA 1
ATOM 1491 C C . ALA A 1 189 ? -3.011 1.502 -12.076 1.00 85.19 189 ALA A C 1
ATOM 1493 O O .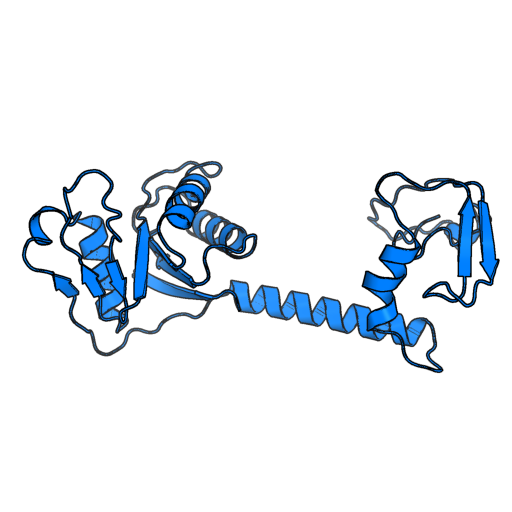 ALA A 1 189 ? -2.838 2.378 -11.225 1.00 85.19 189 ALA A O 1
ATOM 1494 N N . SER A 1 190 ? -3.676 0.374 -11.820 1.00 92.00 190 SER A N 1
ATOM 1495 C CA . SER A 1 190 ? -4.094 -0.058 -10.480 1.00 92.00 190 SER A CA 1
ATOM 1496 C C . SER A 1 190 ? -2.998 -0.837 -9.744 1.00 92.00 190 SER A C 1
ATOM 1498 O O . SER A 1 190 ? -3.156 -1.165 -8.570 1.00 92.00 190 SER A O 1
ATOM 1500 N N . ARG A 1 191 ? -1.871 -1.139 -10.398 1.00 95.00 191 ARG A N 1
ATOM 1501 C CA . ARG A 1 191 ? -0.755 -1.891 -9.817 1.00 95.00 191 ARG A CA 1
ATOM 1502 C C . ARG A 1 191 ? 0.558 -1.177 -10.085 1.00 95.00 191 ARG A C 1
ATOM 1504 O O . ARG A 1 191 ? 0.740 -0.594 -11.151 1.00 95.00 191 ARG A O 1
ATOM 1511 N N . MET A 1 192 ? 1.450 -1.194 -9.103 1.00 95.31 192 MET A N 1
ATOM 1512 C CA . MET A 1 192 ? 2.689 -0.424 -9.150 1.00 95.31 192 MET A CA 1
ATOM 1513 C C . MET A 1 192 ? 3.885 -1.249 -8.684 1.00 95.31 192 MET A C 1
ATOM 1515 O O . MET A 1 192 ? 3.832 -1.895 -7.642 1.00 95.31 192 MET A O 1
ATOM 1519 N N . VAL A 1 193 ? 4.981 -1.173 -9.430 1.00 96.19 193 VAL A N 1
ATOM 1520 C CA . VAL A 1 193 ? 6.314 -1.583 -8.988 1.00 96.19 193 VAL A CA 1
ATOM 1521 C C . VAL A 1 193 ? 7.090 -0.327 -8.604 1.00 96.19 193 VAL A C 1
ATOM 1523 O O . VAL A 1 193 ? 7.182 0.622 -9.385 1.00 96.19 193 VAL A O 1
ATOM 1526 N N . LEU A 1 194 ? 7.654 -0.317 -7.402 1.00 96.81 194 LEU A N 1
ATOM 1527 C CA . LEU A 1 194 ? 8.543 0.728 -6.913 1.00 96.81 194 LEU A CA 1
ATOM 1528 C C . LEU A 1 194 ? 9.926 0.128 -6.636 1.00 96.81 194 LEU A C 1
ATOM 1530 O O . LEU A 1 194 ? 10.109 -0.560 -5.633 1.00 96.81 194 LEU A O 1
ATOM 1534 N N . ASP A 1 195 ? 10.892 0.403 -7.511 1.00 96.88 195 ASP A N 1
ATOM 1535 C CA . ASP A 1 195 ? 12.290 0.017 -7.315 1.00 96.88 195 ASP A CA 1
ATOM 1536 C C . ASP A 1 195 ? 13.043 1.099 -6.530 1.00 96.88 195 ASP A C 1
ATOM 1538 O O . ASP A 1 195 ? 13.267 2.213 -7.009 1.00 96.88 195 ASP A O 1
ATOM 1542 N N . LEU A 1 196 ? 13.429 0.766 -5.298 1.00 96.56 196 LEU A N 1
ATOM 1543 C CA . LEU A 1 196 ? 14.212 1.620 -4.407 1.00 96.56 196 LEU A CA 1
ATOM 1544 C C . LEU A 1 196 ? 15.723 1.458 -4.614 1.00 96.56 196 LEU A C 1
ATOM 1546 O O . LEU A 1 196 ? 16.500 2.151 -3.958 1.00 96.56 196 LEU A O 1
ATOM 1550 N N . GLY A 1 197 ? 16.166 0.601 -5.536 1.00 93.75 197 GLY A N 1
ATOM 1551 C CA . GLY A 1 197 ? 17.573 0.258 -5.724 1.00 93.75 197 GLY A CA 1
ATOM 1552 C C . GLY A 1 197 ? 18.497 1.444 -6.001 1.00 93.75 197 GLY A C 1
ATOM 1553 O O . GLY A 1 197 ? 19.680 1.394 -5.680 1.00 93.75 197 GLY A O 1
ATOM 1554 N N . ARG A 1 198 ? 17.957 2.540 -6.542 1.00 92.19 198 ARG A N 1
ATOM 1555 C CA . ARG A 1 198 ? 18.717 3.755 -6.885 1.00 92.19 198 ARG A CA 1
ATOM 1556 C C . ARG A 1 198 ? 18.342 4.970 -6.043 1.00 92.19 198 ARG A C 1
ATOM 1558 O O . ARG A 1 198 ? 18.826 6.071 -6.308 1.00 92.19 198 ARG A O 1
ATOM 1565 N N . ILE A 1 199 ? 17.465 4.805 -5.053 1.00 94.00 199 ILE A N 1
ATOM 1566 C CA . ILE A 1 199 ? 16.992 5.941 -4.272 1.00 94.00 199 ILE A CA 1
ATOM 1567 C C . ILE A 1 199 ? 18.113 6.460 -3.364 1.00 94.00 199 ILE A C 1
ATOM 1569 O O . ILE A 1 199 ? 18.760 5.697 -2.639 1.00 94.00 199 ILE A O 1
ATOM 1573 N N . ARG A 1 200 ? 18.348 7.775 -3.400 1.00 92.81 200 ARG A N 1
ATOM 1574 C CA . ARG A 1 200 ? 19.335 8.436 -2.527 1.00 92.81 200 ARG A CA 1
ATOM 1575 C C . ARG A 1 200 ? 18.812 8.653 -1.112 1.00 92.81 200 ARG A C 1
ATOM 1577 O O . ARG A 1 200 ? 19.603 8.824 -0.194 1.00 92.81 200 ARG A O 1
ATOM 1584 N N . LEU A 1 201 ? 17.492 8.644 -0.944 1.00 92.31 201 LEU A N 1
ATOM 1585 C CA . LEU A 1 201 ? 16.855 8.634 0.365 1.00 92.31 201 LEU A CA 1
ATOM 1586 C C . LEU A 1 201 ? 17.202 7.345 1.134 1.00 92.31 201 LEU A C 1
ATOM 1588 O O . LEU A 1 201 ? 17.474 6.301 0.530 1.00 92.31 201 LEU A O 1
ATOM 1592 N N . ASP A 1 202 ? 17.167 7.413 2.466 1.00 93.56 202 ASP A N 1
ATOM 1593 C CA . ASP A 1 202 ? 17.222 6.218 3.303 1.00 93.56 202 ASP A CA 1
ATOM 1594 C C . ASP A 1 202 ? 16.117 5.230 2.893 1.00 93.56 202 ASP A C 1
ATOM 1596 O O . ASP A 1 202 ? 14.951 5.598 2.715 1.00 93.56 202 ASP A O 1
ATOM 1600 N N . GLU A 1 203 ? 16.485 3.962 2.705 1.00 94.12 203 GLU A N 1
ATOM 1601 C CA . GLU A 1 203 ? 15.552 2.962 2.186 1.00 94.12 203 GLU A CA 1
ATOM 1602 C C . GLU A 1 203 ? 14.397 2.707 3.158 1.00 94.12 203 GLU A C 1
ATOM 1604 O O . GLU A 1 203 ? 13.261 2.525 2.716 1.00 94.12 203 GLU A O 1
ATOM 1609 N N . ARG A 1 204 ? 14.653 2.724 4.473 1.00 93.56 204 ARG A N 1
ATOM 1610 C CA . ARG A 1 204 ? 13.614 2.475 5.480 1.00 93.56 204 ARG A CA 1
ATOM 1611 C C . ARG A 1 204 ? 12.594 3.604 5.462 1.00 93.56 204 ARG A C 1
ATOM 1613 O O . ARG A 1 204 ? 11.394 3.329 5.452 1.00 93.56 204 ARG A O 1
ATOM 1620 N N . VAL A 1 205 ? 13.061 4.850 5.370 1.00 93.88 205 VAL A N 1
ATOM 1621 C CA . VAL A 1 205 ? 12.195 6.026 5.213 1.00 93.88 205 VAL A CA 1
ATOM 1622 C C . VAL A 1 205 ? 11.386 5.929 3.919 1.00 93.88 205 VAL A C 1
ATOM 1624 O O . VAL A 1 205 ? 10.159 6.034 3.948 1.00 93.88 205 VAL A O 1
ATOM 1627 N N . ALA A 1 206 ? 12.035 5.653 2.786 1.00 94.88 206 ALA A N 1
ATOM 1628 C CA . ALA A 1 206 ? 11.369 5.522 1.491 1.00 94.88 206 ALA A CA 1
ATOM 1629 C C . ALA A 1 206 ? 10.294 4.422 1.484 1.00 94.88 206 ALA A C 1
ATOM 1631 O O . ALA A 1 206 ? 9.178 4.634 0.998 1.00 94.88 206 ALA A O 1
ATOM 1632 N N . LYS A 1 207 ? 10.615 3.259 2.063 1.00 95.75 207 LYS A N 1
ATOM 1633 C CA . LYS A 1 207 ? 9.708 2.118 2.205 1.00 95.75 207 LYS A CA 1
ATOM 1634 C C . LYS A 1 207 ? 8.528 2.463 3.116 1.00 95.75 207 LYS A C 1
ATOM 1636 O O . LYS A 1 207 ? 7.393 2.209 2.719 1.00 95.75 207 LYS A O 1
ATOM 1641 N N . SER A 1 208 ? 8.758 3.097 4.272 1.00 94.19 208 SER A N 1
ATOM 1642 C CA . SER A 1 208 ? 7.678 3.536 5.175 1.00 94.19 208 SER A CA 1
ATOM 1643 C C . SER A 1 208 ? 6.719 4.492 4.470 1.00 94.19 208 SER A C 1
ATOM 1645 O O . SER A 1 208 ? 5.510 4.259 4.446 1.00 94.19 208 SER A O 1
ATOM 1647 N N . GLN A 1 209 ? 7.258 5.506 3.788 1.00 94.88 209 GLN A N 1
ATOM 1648 C CA . GLN A 1 209 ? 6.454 6.464 3.031 1.00 94.88 209 GLN A CA 1
ATOM 1649 C C . GLN A 1 209 ? 5.652 5.800 1.906 1.00 94.88 209 GLN A C 1
ATOM 1651 O O . GLN A 1 209 ? 4.509 6.182 1.654 1.00 94.88 209 GLN A O 1
ATOM 1656 N N . ALA A 1 210 ? 6.230 4.821 1.205 1.00 96.00 210 ALA A N 1
ATOM 1657 C CA . ALA A 1 210 ? 5.529 4.091 0.154 1.00 96.00 210 ALA A CA 1
ATOM 1658 C C . ALA A 1 210 ? 4.367 3.265 0.725 1.00 96.00 210 ALA A C 1
ATOM 1660 O O . ALA A 1 210 ? 3.259 3.317 0.192 1.00 96.00 210 ALA A O 1
ATOM 1661 N N . ILE A 1 211 ? 4.597 2.562 1.837 1.00 95.38 211 ILE A N 1
ATOM 1662 C CA . ILE A 1 211 ? 3.589 1.743 2.522 1.00 95.38 211 ILE A CA 1
ATOM 1663 C C . ILE A 1 211 ? 2.443 2.617 3.045 1.00 95.38 211 ILE A C 1
ATOM 1665 O O . ILE A 1 211 ? 1.276 2.325 2.781 1.00 95.38 211 ILE A O 1
ATOM 1669 N N . GLU A 1 212 ? 2.746 3.713 3.741 1.00 92.94 212 GLU A N 1
ATOM 1670 C CA . GLU A 1 212 ? 1.736 4.660 4.231 1.00 92.94 212 GLU A CA 1
ATOM 1671 C C . GLU A 1 212 ? 0.876 5.202 3.091 1.00 92.94 212 GLU A C 1
ATOM 1673 O O . GLU A 1 212 ? -0.351 5.230 3.184 1.00 92.94 212 GLU A O 1
ATOM 1678 N N . ARG A 1 213 ? 1.509 5.576 1.975 1.00 93.69 213 ARG A N 1
ATOM 1679 C CA . ARG A 1 213 ? 0.801 6.088 0.800 1.00 93.69 213 ARG A CA 1
ATOM 1680 C C . ARG A 1 213 ? -0.025 5.037 0.092 1.00 93.69 213 ARG A C 1
ATOM 1682 O O . ARG A 1 213 ? -1.060 5.401 -0.453 1.00 93.69 213 ARG A O 1
ATOM 1689 N N . PHE A 1 214 ? 0.418 3.786 0.077 1.00 95.19 214 PHE A N 1
ATOM 1690 C CA . PHE A 1 214 ? -0.326 2.677 -0.503 1.00 95.19 214 PHE A CA 1
ATOM 1691 C C . PHE A 1 214 ? -1.566 2.324 0.320 1.00 95.19 214 PHE A C 1
ATOM 1693 O O . PHE A 1 214 ? -2.621 2.110 -0.263 1.00 95.19 214 PHE A O 1
ATOM 1700 N N . TYR A 1 215 ? -1.489 2.336 1.651 1.00 92.12 215 TYR A N 1
ATOM 1701 C CA . TYR A 1 215 ? -2.656 2.072 2.502 1.00 92.12 215 TYR A CA 1
ATOM 1702 C C . TYR A 1 215 ? -3.552 3.297 2.731 1.00 92.12 215 TYR A C 1
ATOM 1704 O O . TYR A 1 215 ? -4.724 3.142 3.055 1.00 92.12 215 TYR A O 1
ATOM 1712 N N . GLY A 1 216 ? -3.044 4.517 2.541 1.00 89.38 216 GLY A N 1
ATOM 1713 C CA . GLY A 1 216 ? -3.818 5.760 2.658 1.00 89.38 216 GLY A CA 1
ATOM 1714 C C . GLY A 1 216 ? -4.681 6.079 1.434 1.00 89.38 216 GLY A C 1
ATOM 1715 O O . GLY A 1 216 ? -4.978 7.246 1.178 1.00 89.38 216 GLY A O 1
ATOM 1716 N N . GLN A 1 217 ? -4.997 5.084 0.603 1.00 88.00 217 GLN A N 1
ATOM 1717 C CA . GLN A 1 217 ? -5.633 5.300 -0.687 1.00 88.00 217 GLN A CA 1
ATOM 1718 C C . GLN A 1 217 ? -6.344 4.080 -1.273 1.00 88.00 217 GLN A C 1
ATOM 1720 O O . GLN A 1 217 ? -6.155 2.984 -0.779 1.00 88.00 217 GLN A O 1
ATOM 1725 N N . ASN A 1 218 ? -7.100 4.270 -2.366 1.00 86.25 218 ASN A N 1
ATOM 1726 C CA . ASN A 1 218 ? -7.988 3.254 -2.954 1.00 86.25 218 ASN A CA 1
ATOM 1727 C C . ASN A 1 218 ? -7.831 2.992 -4.472 1.00 86.25 218 ASN A C 1
ATOM 1729 O O . ASN A 1 218 ? -8.620 2.247 -5.038 1.00 86.25 218 ASN A O 1
ATOM 1733 N N . LYS A 1 219 ? -6.866 3.615 -5.163 1.00 90.69 219 LYS A N 1
ATOM 1734 C CA . LYS A 1 219 ? -6.675 3.446 -6.622 1.00 90.69 219 LYS A CA 1
ATOM 1735 C C . LYS A 1 219 ? -5.677 2.348 -6.989 1.00 90.69 219 LYS A C 1
ATOM 1737 O O . LYS A 1 219 ? -5.864 1.674 -7.994 1.00 90.69 219 LYS A O 1
ATOM 1742 N N . LEU A 1 220 ? -4.603 2.201 -6.213 1.00 93.25 220 LEU A N 1
ATOM 1743 C CA . LEU A 1 220 ? -3.655 1.100 -6.355 1.00 93.25 220 LEU A CA 1
ATOM 1744 C C . LEU A 1 220 ? -4.114 -0.054 -5.475 1.00 93.25 220 LEU A C 1
ATOM 1746 O O . LEU A 1 220 ? -4.285 0.141 -4.277 1.00 93.25 220 LEU A O 1
ATOM 1750 N N . THR A 1 221 ? -4.270 -1.235 -6.051 1.00 95.00 221 THR A N 1
ATOM 1751 C CA . THR A 1 221 ? -4.646 -2.465 -5.348 1.00 95.00 221 THR A CA 1
ATOM 1752 C C . THR A 1 221 ? -3.434 -3.330 -5.026 1.00 95.00 221 THR A C 1
ATOM 1754 O O . THR A 1 221 ? -3.474 -4.099 -4.072 1.00 95.00 221 THR A O 1
ATOM 1757 N N . HIS A 1 222 ? -2.341 -3.188 -5.785 1.00 95.88 222 HIS A N 1
ATOM 1758 C CA . HIS A 1 222 ? -1.109 -3.952 -5.592 1.00 95.88 222 HIS A CA 1
ATOM 1759 C C . HIS A 1 222 ? 0.123 -3.050 -5.664 1.00 95.88 222 HIS A C 1
ATOM 1761 O O . HIS A 1 222 ? 0.226 -2.183 -6.537 1.00 95.88 222 HIS A O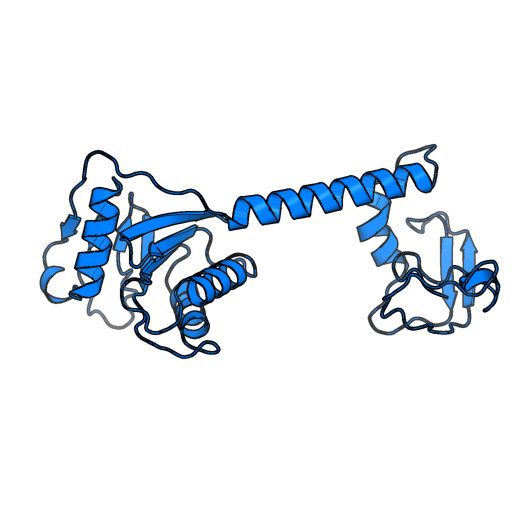 1
ATOM 1767 N N . LEU A 1 223 ? 1.071 -3.293 -4.763 1.00 97.31 223 LEU A N 1
ATOM 1768 C CA . LEU A 1 223 ? 2.380 -2.657 -4.753 1.00 97.31 223 LEU A CA 1
ATOM 1769 C C . LEU A 1 223 ? 3.462 -3.725 -4.590 1.00 97.31 223 LEU A C 1
ATOM 1771 O O . LEU A 1 223 ? 3.458 -4.475 -3.617 1.00 97.31 223 LEU A O 1
ATOM 1775 N N . LEU A 1 224 ? 4.412 -3.748 -5.518 1.00 97.69 224 LEU A N 1
ATOM 1776 C CA . LEU A 1 224 ? 5.683 -4.441 -5.357 1.00 97.69 224 LEU A CA 1
ATOM 1777 C C . LEU A 1 224 ? 6.749 -3.407 -4.999 1.00 97.69 224 LEU A C 1
ATOM 1779 O O . LEU A 1 224 ? 6.892 -2.405 -5.696 1.00 97.69 224 LEU A O 1
ATOM 1783 N N . ILE A 1 225 ? 7.496 -3.644 -3.924 1.00 98.19 225 ILE A N 1
ATOM 1784 C CA . ILE A 1 225 ? 8.692 -2.864 -3.587 1.00 98.19 225 ILE A CA 1
ATOM 1785 C C . ILE A 1 225 ? 9.911 -3.742 -3.834 1.00 98.19 225 ILE A C 1
ATOM 1787 O O . ILE A 1 225 ? 10.009 -4.814 -3.237 1.00 98.19 225 ILE A O 1
ATOM 1791 N N . VAL A 1 226 ? 10.834 -3.263 -4.667 1.00 97.81 226 VAL A N 1
ATOM 1792 C CA . VAL A 1 226 ? 12.173 -3.844 -4.830 1.00 97.81 226 VAL A CA 1
ATOM 1793 C C . VAL A 1 226 ? 13.146 -3.031 -3.979 1.00 97.81 226 VAL A C 1
ATOM 1795 O O . VAL A 1 226 ? 13.188 -1.805 -4.089 1.00 97.81 226 VAL A O 1
ATOM 1798 N N . THR A 1 227 ? 13.884 -3.684 -3.085 1.00 97.00 227 THR A N 1
ATOM 1799 C CA . THR A 1 227 ? 14.884 -3.034 -2.221 1.00 97.00 227 THR A CA 1
ATOM 1800 C C . THR A 1 227 ? 16.228 -2.871 -2.940 1.00 97.00 227 THR A C 1
ATOM 1802 O O . THR A 1 227 ? 16.478 -3.459 -3.994 1.00 97.00 227 THR A O 1
ATOM 1805 N N . LYS A 1 228 ? 17.152 -2.119 -2.337 1.00 95.50 228 LYS A N 1
ATOM 1806 C CA . LYS A 1 228 ? 18.567 -2.027 -2.725 1.00 95.50 228 LYS A CA 1
ATOM 1807 C C . LYS A 1 228 ? 19.267 -3.382 -2.679 1.00 95.50 228 LYS A C 1
ATOM 1809 O O . LYS A 1 228 ? 20.104 -3.646 -3.535 1.00 95.50 228 LYS A O 1
ATOM 1814 N N . SER A 1 229 ? 18.878 -4.256 -1.748 1.00 95.25 229 SER A N 1
ATOM 1815 C CA . SER A 1 229 ? 19.318 -5.659 -1.679 1.00 95.25 229 SER A CA 1
ATOM 1816 C C . SER A 1 229 ? 18.652 -6.573 -2.719 1.00 95.25 229 SER A C 1
ATOM 1818 O O . SER A 1 229 ? 18.926 -7.769 -2.726 1.00 95.25 229 SER A O 1
ATOM 1820 N N . ARG A 1 230 ? 17.796 -6.030 -3.599 1.00 95.12 230 ARG A N 1
ATOM 1821 C CA . ARG A 1 230 ? 17.009 -6.767 -4.604 1.00 95.12 230 ARG A CA 1
ATOM 1822 C C . ARG A 1 230 ? 16.012 -7.766 -4.020 1.00 95.12 230 ARG A C 1
ATOM 1824 O O . ARG A 1 230 ? 15.531 -8.640 -4.727 1.00 95.12 230 ARG A O 1
ATOM 1831 N N . GLU A 1 231 ? 15.624 -7.590 -2.761 1.00 96.62 231 GLU A N 1
ATOM 1832 C CA . GLU A 1 231 ? 14.480 -8.296 -2.193 1.00 96.62 231 GLU A CA 1
ATOM 1833 C C . GLU A 1 231 ? 13.175 -7.685 -2.704 1.00 96.62 231 GLU A C 1
ATOM 1835 O O . GLU A 1 231 ? 13.061 -6.471 -2.890 1.00 96.62 231 GLU A O 1
ATOM 1840 N N . VAL A 1 232 ? 12.161 -8.531 -2.888 1.00 97.50 232 VAL A N 1
ATOM 1841 C CA . VAL A 1 232 ? 10.857 -8.125 -3.416 1.00 97.50 232 VAL A CA 1
ATOM 1842 C C . VAL A 1 232 ? 9.784 -8.323 -2.351 1.00 97.50 232 VAL A C 1
ATOM 1844 O O . VAL A 1 232 ? 9.585 -9.429 -1.854 1.00 97.50 232 VAL A O 1
ATOM 1847 N N . PHE A 1 233 ? 9.060 -7.256 -2.020 1.00 97.88 233 PHE A N 1
ATOM 1848 C CA . PHE A 1 233 ? 7.933 -7.286 -1.086 1.00 97.88 233 PHE A CA 1
ATOM 1849 C C . PHE A 1 233 ? 6.626 -6.983 -1.815 1.00 97.88 233 PHE A C 1
ATOM 1851 O O . PHE A 1 233 ? 6.519 -5.954 -2.480 1.00 97.88 233 PHE A O 1
ATOM 1858 N N . LEU A 1 234 ? 5.623 -7.842 -1.640 1.00 96.88 234 LEU A N 1
ATOM 1859 C CA . LEU A 1 234 ? 4.266 -7.647 -2.144 1.00 96.88 234 LEU A CA 1
ATOM 1860 C C . LEU A 1 234 ? 3.354 -7.067 -1.056 1.00 96.88 234 LEU A C 1
ATOM 1862 O O . LEU A 1 234 ? 3.283 -7.593 0.055 1.00 96.88 234 LEU A O 1
ATOM 1866 N N . TYR A 1 235 ? 2.613 -6.022 -1.410 1.00 97.00 235 TYR A N 1
ATOM 1867 C CA . TYR A 1 235 ? 1.546 -5.431 -0.607 1.00 97.00 235 TYR A CA 1
ATOM 1868 C C . TYR A 1 235 ? 0.255 -5.407 -1.422 1.00 97.00 235 TYR A C 1
ATOM 1870 O O . TYR A 1 235 ? 0.270 -5.118 -2.622 1.00 97.00 235 TYR A O 1
ATOM 1878 N N . THR A 1 236 ? -0.864 -5.680 -0.759 1.00 94.31 236 THR A N 1
ATOM 1879 C CA . THR A 1 236 ? -2.187 -5.758 -1.382 1.00 94.31 236 THR A CA 1
ATOM 1880 C C . THR A 1 236 ? -3.195 -4.967 -0.562 1.00 94.31 236 THR A C 1
ATOM 1882 O O . THR A 1 236 ? -3.185 -5.036 0.669 1.00 94.31 236 THR A O 1
ATOM 1885 N N . LEU A 1 237 ? -4.079 -4.237 -1.239 1.00 88.06 237 LEU A N 1
ATOM 1886 C CA . LEU A 1 237 ? -5.346 -3.809 -0.656 1.00 88.06 237 LEU A CA 1
ATOM 1887 C C . LEU A 1 237 ? -6.388 -4.873 -0.985 1.00 88.06 237 LEU A C 1
ATOM 1889 O O . LEU A 1 237 ? -6.526 -5.246 -2.150 1.00 88.06 237 LEU A O 1
ATOM 1893 N N . GLY A 1 238 ? -7.035 -5.390 0.060 1.00 66.38 238 GLY A N 1
ATOM 1894 C CA . GLY A 1 238 ? -8.223 -6.231 -0.073 1.00 66.38 238 GLY A CA 1
ATOM 1895 C C . GLY A 1 238 ? -9.450 -5.420 -0.454 1.00 66.38 238 GLY A C 1
ATOM 1896 O O . GLY A 1 238 ? -9.417 -4.181 -0.264 1.00 66.38 238 GLY A O 1
#

Sequence (238 aa):
MILASRGPVYGTKQDAGGPGNRYHTDCDCLVVPLRGRWESDRTAPSGMRWHGETVDGYDHEKLYVDEYKPYWRDGDSIEAVIRRRDKAIALAEKRKREARKGILVKPRKPTKVIFEPGAERGAKPQDIVTAETLAHHGFTVVIKAIDRTPGAKNPDYLIGGEVWEMKAPEGSSEKNTISGQFKRARKQASRMVLDLGRIRLDERVAKSQAIERFYGQNKLTHLLIVTKSREVFLYTLG